Protein AF-A0A8H3YG83-F1 (afdb_monomer_lite)

Sequence (272 aa):
MANTSLRNLLLANIALQTDLTEHLFSSLAHASLPQPQSRSTRPVSRARPDLEAIPSLYDNLVEATKQQAELLEHARRHQKRWRQLQRKRKQAQELEDKVDKILIELNQTGTELEELVADGQHVISNIEFAEKATFSTDDLIAYAQNLATTTSRPASLDPPAPLLSAEMLYPVESVMQSGKLAALARGEVMGILGDTEIIGTVADQSGPTVPHPGPTEGQHALAAEPAISQAIPVLPPTLAQSIVPSVSVSEAAQPVAHAPFKLDLSDSEDDD

Secondary structure (DSSP, 8-state):
-HHHHHHHHHHHHHHHHHHHHHHHHHHHHHHHS-----------------GGGHHHHHHHHHHHHHHHHHHHHHHHHHHHHHHHHHHHHHHHHHHHHHHHHHHHHHHHHHHHHHHHHHHHHHHHHHHHHHHHT---HHHHHHHHHHHHHHHS--------S-S----TTS--HHHHHHSHHHHHHTT---SSTT----S---SS---PPP-PPPP---------------------------------------------------------

InterPro domains:
  IPR019258 Mediator complex, subunit Med4 [PF10018] (56-207)
  IPR019258 Mediator complex, subunit Med4 [PTHR13208] (4-240)

pLDDT: mean 74.33, std 20.21, range [35.78, 98.75]

Radius of gyration: 54.04 Å; chains: 1; bounding box: 119×76×144 Å

Organism: NCBI:txid104408

Foldseek 3Di:
DVVVVLVVLLVVLVVVLVVLVVVLVVLVVLVPDDDPPPPDPDPDPPPRRPPVCNVVSVVVNVVSVVVNVVSVVVVVVVVVVVVVVVVVVVVVVVVVVVVVVVVVVVVVVVVVVVVVVVVVVVVVVVVVVCVVVDFDPVQVVVVVVVCCVQVPPPPPDDDDDDPPPPPRPDDDVVCVCVDPVVCVVVVPDDDPPPDPPPPDPDPDDDDDDDDDDDDDDDDDDDDDDDDPPDDDPDDDPPDPDDPDPPPPPPDPDDPPPDDDPPPPPPPPPDDD

Structure (mmCIF, N/CA/C/O backbone):
data_AF-A0A8H3YG83-F1
#
_entry.id   AF-A0A8H3YG83-F1
#
loop_
_atom_site.group_PDB
_atom_site.id
_atom_site.type_symbol
_atom_site.label_atom_id
_atom_site.label_alt_id
_atom_site.label_comp_id
_atom_site.label_asym_id
_atom_site.label_entity_id
_atom_site.label_seq_id
_atom_site.pdbx_PDB_ins_code
_atom_site.Cartn_x
_atom_site.Cartn_y
_atom_site.Cartn_z
_atom_site.occupancy
_atom_site.B_iso_or_equiv
_atom_site.auth_seq_id
_atom_site.auth_comp_id
_atom_site.auth_asym_id
_atom_site.auth_atom_id
_atom_site.pdbx_PDB_model_num
ATOM 1 N N . MET A 1 1 ? 19.467 0.287 -9.762 1.00 51.53 1 MET A N 1
ATOM 2 C CA . MET A 1 1 ? 20.629 0.546 -10.645 1.00 51.53 1 MET A CA 1
ATOM 3 C C . MET A 1 1 ? 20.550 -0.132 -12.025 1.00 51.53 1 MET A C 1
ATOM 5 O O . MET A 1 1 ? 21.401 0.141 -12.852 1.00 51.53 1 MET A O 1
ATOM 9 N N . ALA A 1 2 ? 19.529 -0.945 -12.346 1.00 60.88 2 ALA A N 1
ATOM 10 C CA . ALA A 1 2 ? 19.415 -1.568 -13.678 1.00 60.88 2 ALA A CA 1
ATOM 11 C C . ALA A 1 2 ? 18.920 -0.613 -14.793 1.00 60.88 2 ALA A C 1
ATOM 13 O O . ALA A 1 2 ? 19.348 -0.719 -15.937 1.00 60.88 2 ALA A O 1
ATOM 14 N N . ASN A 1 3 ? 18.065 0.367 -14.474 1.00 64.56 3 ASN A N 1
ATOM 15 C CA . ASN A 1 3 ? 17.494 1.274 -15.488 1.00 64.56 3 ASN A CA 1
ATOM 16 C C . ASN A 1 3 ? 18.514 2.240 -16.105 1.00 64.56 3 ASN A C 1
ATOM 18 O O . ASN A 1 3 ? 18.375 2.632 -17.262 1.00 64.56 3 ASN A O 1
ATOM 22 N N . THR A 1 4 ? 19.554 2.606 -15.353 1.00 75.62 4 THR A N 1
ATOM 23 C CA . THR A 1 4 ? 20.662 3.414 -15.875 1.00 75.62 4 THR A CA 1
ATOM 24 C C . THR A 1 4 ? 21.447 2.645 -16.937 1.00 75.62 4 THR A C 1
ATOM 26 O O . THR A 1 4 ? 21.894 3.252 -17.902 1.00 75.62 4 THR A O 1
ATOM 29 N N . SER A 1 5 ? 21.531 1.313 -16.831 1.00 87.38 5 SER A N 1
ATOM 30 C CA . SER A 1 5 ? 22.185 0.469 -17.837 1.00 87.38 5 SER A CA 1
ATOM 31 C C . SER A 1 5 ? 21.415 0.446 -19.164 1.00 87.38 5 SER A C 1
ATOM 33 O O . SER A 1 5 ? 22.013 0.715 -20.200 1.00 87.38 5 SER A O 1
ATOM 35 N N . LEU A 1 6 ? 20.089 0.242 -19.154 1.00 93.06 6 LEU A N 1
ATOM 36 C CA . LEU A 1 6 ? 19.298 0.189 -20.396 1.00 93.06 6 LEU A CA 1
ATOM 37 C C . LEU A 1 6 ? 19.287 1.524 -21.147 1.00 93.06 6 LEU A C 1
ATOM 39 O O . LEU A 1 6 ? 19.431 1.550 -22.368 1.00 93.06 6 LEU A O 1
ATOM 43 N N . ARG A 1 7 ? 19.143 2.639 -20.422 1.00 93.50 7 ARG A N 1
ATOM 44 C CA . ARG A 1 7 ? 19.211 3.977 -21.023 1.00 93.50 7 ARG A CA 1
ATOM 45 C C . ARG A 1 7 ? 20.559 4.201 -21.708 1.00 93.50 7 ARG A C 1
ATOM 47 O O . ARG A 1 7 ? 20.584 4.677 -22.837 1.00 93.50 7 ARG A O 1
ATOM 54 N N . ASN A 1 8 ? 21.654 3.847 -21.039 1.00 95.69 8 ASN A N 1
ATOM 55 C CA . ASN A 1 8 ? 22.995 4.012 -21.592 1.00 95.69 8 ASN A CA 1
ATOM 56 C C . ASN A 1 8 ? 23.209 3.123 -22.824 1.00 95.69 8 ASN A C 1
ATOM 58 O O . ASN A 1 8 ? 23.801 3.587 -23.789 1.00 95.69 8 ASN A O 1
ATOM 62 N N . LEU A 1 9 ? 22.677 1.896 -22.828 1.00 95.75 9 LEU A N 1
ATOM 63 C CA . LEU A 1 9 ? 22.737 0.996 -23.984 1.00 95.75 9 LEU A CA 1
ATOM 64 C C . LEU A 1 9 ? 21.957 1.535 -25.190 1.00 95.75 9 LEU A C 1
ATOM 66 O O . LEU A 1 9 ? 22.470 1.495 -26.303 1.00 95.75 9 LEU A O 1
ATOM 70 N N . LEU A 1 10 ? 20.755 2.085 -24.984 1.00 96.25 10 LEU A N 1
ATOM 71 C CA . LEU A 1 10 ? 19.989 2.719 -26.064 1.00 96.25 10 LEU A CA 1
ATOM 72 C C . LEU A 1 10 ? 20.712 3.941 -26.636 1.00 96.25 10 LEU A C 1
ATOM 74 O O . LEU A 1 10 ? 20.794 4.086 -27.850 1.00 96.25 10 LEU A O 1
ATOM 78 N N . LEU A 1 11 ? 21.253 4.803 -25.771 1.00 96.56 11 LEU A N 1
ATOM 79 C CA . LEU A 1 11 ? 22.007 5.981 -26.205 1.00 96.56 11 LEU A CA 1
ATOM 80 C C . LEU A 1 11 ? 23.288 5.596 -26.952 1.00 96.56 11 LEU A C 1
ATOM 82 O O . LEU A 1 11 ? 23.583 6.190 -27.982 1.00 96.56 11 LEU A O 1
ATOM 86 N N . ALA A 1 12 ? 24.009 4.584 -26.469 1.00 96.88 12 ALA A N 1
ATOM 87 C CA . ALA A 1 12 ? 25.197 4.065 -27.134 1.00 96.88 12 ALA A CA 1
ATOM 88 C C . ALA A 1 12 ? 24.865 3.452 -28.501 1.00 96.88 12 ALA A C 1
ATOM 90 O O . ALA A 1 12 ? 25.601 3.675 -29.453 1.00 96.88 12 ALA A O 1
ATOM 91 N N . ASN A 1 13 ? 23.750 2.724 -28.622 1.00 96.88 13 ASN A N 1
ATOM 92 C CA . ASN A 1 13 ? 23.327 2.149 -29.898 1.00 96.88 13 ASN A CA 1
ATOM 93 C C . ASN A 1 13 ? 22.908 3.237 -30.902 1.00 96.88 13 ASN A C 1
ATOM 95 O O . ASN A 1 13 ? 23.312 3.176 -32.056 1.00 96.88 13 ASN A O 1
ATOM 99 N N . ILE A 1 14 ? 22.187 4.273 -30.456 1.00 97.31 14 ILE A N 1
ATOM 100 C CA . ILE A 1 14 ? 21.848 5.426 -31.307 1.00 97.31 14 ILE A CA 1
ATOM 101 C C . ILE A 1 14 ? 23.116 6.152 -31.770 1.00 97.31 14 ILE A C 1
ATOM 103 O O . ILE A 1 14 ? 23.234 6.442 -32.955 1.00 97.31 14 ILE A O 1
ATOM 107 N N . ALA A 1 15 ? 24.072 6.402 -30.869 1.00 97.75 15 ALA A N 1
ATOM 108 C CA . ALA A 1 15 ? 25.351 7.019 -31.223 1.00 97.75 15 ALA A CA 1
ATOM 109 C C . ALA A 1 15 ? 26.149 6.157 -32.220 1.00 97.75 15 ALA A C 1
ATOM 111 O O . ALA A 1 15 ? 26.689 6.656 -33.199 1.00 97.75 15 ALA A O 1
ATOM 112 N N . LEU A 1 16 ? 26.158 4.837 -32.026 1.00 97.56 16 LEU A N 1
ATOM 113 C CA . LEU A 1 16 ? 26.787 3.906 -32.958 1.00 97.56 16 LEU A CA 1
ATOM 114 C C . LEU A 1 16 ? 26.112 3.953 -34.334 1.00 97.56 16 LEU A C 1
ATOM 116 O O . LEU A 1 16 ? 26.799 3.953 -35.350 1.00 97.56 16 LEU A O 1
ATOM 120 N N . GLN A 1 17 ? 24.781 4.010 -34.394 1.00 97.06 17 GLN A N 1
ATOM 121 C CA . GLN A 1 17 ? 24.065 4.144 -35.662 1.00 97.06 17 GLN A CA 1
ATOM 122 C C . GLN A 1 17 ? 24.389 5.465 -36.359 1.00 97.06 17 GLN A C 1
ATOM 124 O O . GLN A 1 17 ? 24.624 5.452 -37.567 1.00 97.06 17 GLN A O 1
ATOM 129 N N . THR A 1 18 ? 24.439 6.584 -35.627 1.00 98.00 18 THR A N 1
ATOM 130 C CA . THR A 1 18 ? 24.824 7.875 -36.211 1.00 98.00 18 THR A CA 1
ATOM 131 C C . THR A 1 18 ? 26.237 7.807 -36.779 1.00 98.00 18 THR A C 1
ATOM 133 O O . THR A 1 18 ? 26.412 8.105 -37.959 1.00 98.00 18 THR A O 1
ATOM 136 N N . ASP A 1 19 ? 27.199 7.276 -36.023 1.00 97.69 19 ASP A N 1
ATOM 137 C CA . ASP A 1 19 ? 28.588 7.131 -36.470 1.00 97.69 19 ASP A CA 1
ATOM 138 C C . ASP A 1 19 ? 28.685 6.236 -37.720 1.00 97.69 19 ASP A C 1
ATOM 140 O O . ASP A 1 19 ? 29.312 6.602 -38.715 1.00 97.69 19 ASP A O 1
ATOM 144 N N . LEU A 1 20 ? 28.004 5.081 -37.728 1.00 96.25 20 LEU A N 1
ATOM 145 C CA . LEU A 1 20 ? 27.973 4.178 -38.886 1.00 96.25 20 LEU A CA 1
ATOM 146 C C . LEU A 1 20 ? 27.360 4.844 -40.123 1.00 96.25 20 LEU A C 1
ATOM 148 O O . LEU A 1 20 ? 27.871 4.665 -41.231 1.00 96.25 20 LEU A O 1
ATOM 152 N N . THR A 1 21 ? 26.287 5.622 -39.958 1.00 96.44 21 THR A N 1
ATOM 153 C CA . THR A 1 21 ? 25.676 6.349 -41.078 1.00 96.44 21 THR A CA 1
ATOM 154 C C . THR A 1 21 ? 26.588 7.449 -41.611 1.00 96.44 21 THR A C 1
ATOM 156 O O . THR A 1 21 ? 26.726 7.574 -42.828 1.00 96.44 21 THR A O 1
ATOM 159 N N . GLU A 1 22 ? 27.271 8.198 -40.743 1.00 96.44 22 GLU A N 1
ATOM 160 C CA . GLU A 1 22 ? 28.242 9.219 -41.145 1.00 96.44 22 GLU A CA 1
ATOM 161 C C . GLU A 1 22 ? 29.414 8.607 -41.919 1.00 96.44 22 GLU A C 1
ATOM 163 O O . GLU A 1 22 ? 29.815 9.134 -42.963 1.00 96.44 22 GLU A O 1
ATOM 168 N N . HIS A 1 23 ? 29.919 7.453 -41.474 1.00 94.94 23 HIS A N 1
ATOM 169 C CA . HIS A 1 23 ? 30.950 6.700 -42.186 1.00 94.94 23 HIS A CA 1
ATOM 170 C C . HIS A 1 23 ? 30.467 6.192 -43.548 1.00 94.94 23 HIS A C 1
ATOM 172 O O . HIS A 1 23 ? 31.187 6.328 -44.542 1.00 94.94 23 HIS A O 1
ATOM 178 N N . LEU A 1 24 ? 29.241 5.668 -43.625 1.00 93.62 24 LEU A N 1
ATOM 179 C CA . LEU A 1 24 ? 28.632 5.214 -44.875 1.00 93.62 24 LEU A CA 1
ATOM 180 C C . LEU A 1 24 ? 28.507 6.382 -45.863 1.00 93.62 24 LEU A C 1
ATOM 182 O O . LEU A 1 24 ? 29.027 6.297 -46.978 1.00 93.62 24 LEU A O 1
ATOM 186 N N . PHE A 1 25 ? 27.899 7.499 -45.458 1.00 93.25 25 PHE A N 1
ATOM 187 C CA . PHE A 1 25 ? 27.746 8.670 -46.326 1.00 93.25 25 PHE A CA 1
ATOM 188 C C . PHE A 1 25 ? 29.090 9.267 -46.736 1.00 93.25 25 PHE A C 1
ATOM 190 O O . PHE A 1 25 ? 29.261 9.633 -47.900 1.00 93.25 25 PHE A O 1
ATOM 197 N N . SER A 1 26 ? 30.068 9.291 -45.829 1.00 92.56 26 SER A N 1
ATOM 198 C CA . SER A 1 26 ? 31.433 9.698 -46.154 1.00 92.56 26 SER A CA 1
ATOM 199 C C . SER A 1 26 ? 32.029 8.784 -47.223 1.00 92.56 26 SER A C 1
ATOM 201 O O . SER A 1 26 ? 32.525 9.280 -48.231 1.00 92.56 26 SER A O 1
ATOM 203 N N . SER A 1 27 ? 31.928 7.459 -47.085 1.00 90.88 27 SER A N 1
ATOM 204 C CA . SER A 1 27 ? 32.461 6.515 -48.079 1.00 90.88 27 SER A CA 1
ATOM 205 C C . SER A 1 27 ? 31.812 6.680 -49.464 1.00 90.88 27 SER A C 1
ATOM 207 O O . SER A 1 27 ? 32.516 6.723 -50.476 1.00 90.88 27 SER A O 1
ATOM 209 N N . LEU A 1 28 ? 30.491 6.891 -49.517 1.00 89.44 28 LEU A N 1
ATOM 210 C CA . LEU A 1 28 ? 29.753 7.139 -50.759 1.00 89.44 28 LEU A CA 1
ATOM 211 C C . LEU A 1 28 ? 30.105 8.490 -51.399 1.00 89.44 28 LEU A C 1
ATOM 213 O O . LEU A 1 28 ? 30.236 8.583 -52.624 1.00 89.44 28 LEU A O 1
ATOM 217 N N . ALA A 1 29 ? 30.302 9.536 -50.594 1.00 90.38 29 ALA A N 1
ATOM 218 C CA . ALA A 1 29 ? 30.734 10.845 -51.080 1.00 90.38 29 ALA A CA 1
ATOM 219 C C . ALA A 1 29 ? 32.126 10.774 -51.734 1.00 90.38 29 ALA A C 1
ATOM 221 O O . ALA A 1 29 ? 32.350 11.369 -52.787 1.00 90.38 29 ALA A O 1
ATOM 222 N N . HIS A 1 30 ?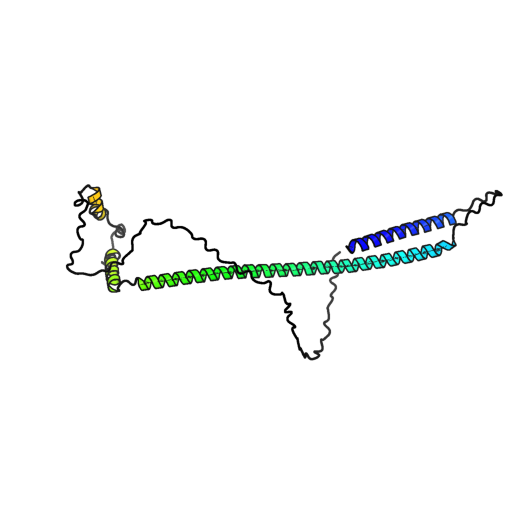 33.046 9.987 -51.168 1.00 85.50 30 HIS A N 1
ATOM 223 C CA . HIS A 1 30 ? 34.379 9.778 -51.744 1.00 85.50 30 HIS A CA 1
ATOM 224 C C . HIS A 1 30 ? 34.357 8.888 -52.998 1.00 85.50 30 HIS A C 1
ATOM 226 O O . HIS A 1 30 ? 35.181 9.083 -53.890 1.00 85.50 30 HIS A O 1
ATOM 232 N N . ALA A 1 31 ? 3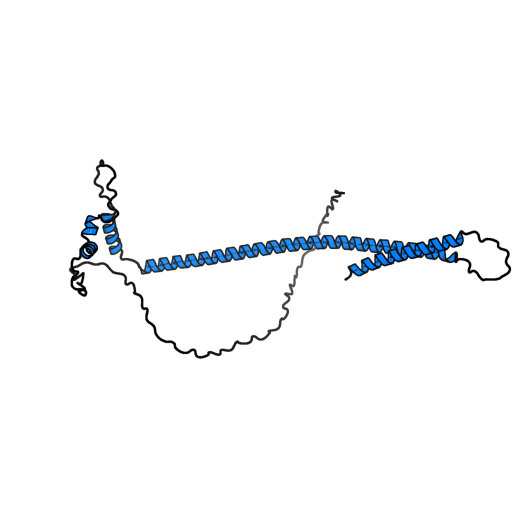3.420 7.940 -53.095 1.00 82.75 31 ALA A N 1
ATOM 233 C CA . ALA A 1 31 ? 33.267 7.072 -54.265 1.00 82.75 31 ALA A CA 1
ATOM 234 C C . ALA A 1 31 ? 32.629 7.780 -55.478 1.00 82.75 31 ALA A C 1
ATOM 236 O O . ALA A 1 31 ? 32.867 7.378 -56.616 1.00 82.75 31 ALA A O 1
ATOM 237 N N . SER A 1 32 ? 31.822 8.822 -55.251 1.00 81.25 32 SER A N 1
ATOM 238 C CA . SER A 1 32 ? 31.045 9.505 -56.297 1.00 81.25 32 SER A CA 1
ATOM 239 C C . SER A 1 32 ? 31.750 10.695 -56.960 1.00 81.25 32 SER A C 1
ATOM 241 O O . SER A 1 32 ? 31.308 11.133 -58.022 1.00 81.25 32 SER A O 1
ATOM 243 N N . LEU A 1 33 ? 32.852 11.213 -56.399 1.00 80.25 33 LEU A N 1
ATOM 244 C CA . LEU A 1 33 ? 33.572 12.339 -57.001 1.00 80.25 33 LEU A CA 1
ATOM 245 C C . LEU A 1 33 ? 34.424 11.879 -58.204 1.00 80.25 33 LEU A C 1
ATOM 247 O O . LEU A 1 33 ? 35.367 11.103 -58.020 1.00 80.25 33 LEU A O 1
ATOM 251 N N . PRO A 1 34 ? 34.169 12.373 -59.434 1.00 68.75 34 PRO A N 1
ATOM 252 C CA . PRO A 1 34 ? 35.012 12.070 -60.582 1.00 68.75 34 PRO A CA 1
ATOM 253 C C . PRO A 1 34 ? 36.406 12.651 -60.348 1.00 68.75 34 PRO A C 1
ATOM 255 O O . PRO A 1 34 ? 36.598 13.864 -60.257 1.00 68.75 34 PRO A O 1
ATOM 258 N N . GLN A 1 35 ? 37.390 11.765 -60.225 1.00 66.62 35 GLN A N 1
ATOM 259 C CA . GLN A 1 35 ? 38.779 12.134 -60.008 1.00 66.62 35 GLN A CA 1
ATOM 260 C C . GLN A 1 35 ? 39.255 13.003 -61.189 1.00 66.62 35 GLN A C 1
ATOM 262 O O . GLN A 1 35 ? 39.265 12.517 -62.325 1.00 66.62 35 GLN A O 1
ATOM 267 N N . PRO A 1 36 ? 39.633 14.280 -60.974 1.00 66.25 36 PRO A N 1
ATOM 268 C CA . PRO A 1 36 ? 40.136 15.114 -62.054 1.00 66.25 36 PRO A CA 1
ATOM 269 C C . PRO A 1 36 ? 41.391 14.446 -62.613 1.00 66.25 36 PRO A C 1
ATOM 271 O O . PRO A 1 36 ? 42.334 14.157 -61.871 1.00 66.25 36 PRO A O 1
ATOM 274 N N . GLN A 1 37 ? 41.383 14.159 -63.917 1.00 63.50 37 GLN A N 1
ATOM 275 C CA . GLN A 1 37 ? 42.509 13.574 -64.642 1.00 63.50 37 GLN A CA 1
ATOM 276 C C . GLN A 1 37 ? 43.647 14.596 -64.776 1.00 63.50 37 GLN A C 1
ATOM 278 O O . GLN A 1 37 ? 43.993 15.052 -65.864 1.00 63.50 37 GLN A O 1
ATOM 283 N N . SER A 1 38 ? 44.242 14.989 -63.658 1.00 57.72 38 SER A N 1
ATOM 284 C CA . SER A 1 38 ? 45.433 15.822 -63.650 1.00 57.72 38 SER A CA 1
ATOM 285 C C . SER A 1 38 ? 46.631 14.925 -63.932 1.00 57.72 38 SER A C 1
ATOM 287 O O . SER A 1 38 ? 47.121 14.224 -63.047 1.00 57.72 38 SER A O 1
ATOM 289 N N . ARG A 1 39 ? 47.092 14.943 -65.188 1.00 54.16 39 ARG A N 1
ATOM 290 C CA . ARG A 1 39 ? 48.405 14.440 -65.617 1.00 54.16 39 ARG A CA 1
ATOM 291 C C . ARG A 1 39 ? 49.491 15.045 -64.717 1.00 54.16 39 ARG A C 1
ATOM 293 O O . ARG A 1 39 ? 49.932 16.163 -64.949 1.00 54.16 39 ARG A O 1
ATOM 300 N N . SER A 1 40 ? 49.917 14.326 -63.686 1.00 55.66 40 SER A N 1
ATOM 301 C CA . SER A 1 40 ? 51.104 14.677 -62.912 1.00 55.66 40 SER A CA 1
ATOM 302 C C . SER A 1 40 ? 51.805 13.403 -62.474 1.00 55.66 40 SER A C 1
ATOM 304 O O . SER A 1 40 ? 51.261 12.562 -61.760 1.00 55.66 40 SER A O 1
ATOM 306 N N . THR A 1 41 ? 53.017 13.241 -62.983 1.00 57.88 41 THR A N 1
ATOM 307 C CA . THR A 1 41 ? 53.918 12.117 -62.768 1.00 57.88 41 THR A CA 1
ATOM 308 C C . THR A 1 41 ? 54.488 12.176 -61.352 1.00 57.88 41 THR A C 1
ATOM 310 O O . THR A 1 41 ? 55.599 12.661 -61.139 1.00 57.88 41 THR A O 1
ATOM 313 N N . ARG A 1 42 ? 53.734 11.710 -60.355 1.00 55.22 42 ARG A N 1
ATOM 314 C CA . ARG A 1 42 ? 54.292 11.365 -59.041 1.00 55.22 42 ARG A CA 1
ATOM 315 C C . ARG A 1 42 ? 53.461 10.260 -58.379 1.00 55.22 42 ARG A C 1
ATOM 317 O O . ARG A 1 42 ? 52.265 10.462 -58.178 1.00 55.22 42 ARG A O 1
ATOM 324 N N . PRO A 1 43 ? 54.064 9.109 -58.029 1.00 51.12 43 PRO A N 1
ATOM 325 C CA . PRO A 1 43 ? 53.358 8.015 -57.380 1.00 51.12 43 PRO A CA 1
ATOM 326 C C . PRO A 1 43 ? 53.191 8.353 -55.897 1.00 51.12 43 PRO A C 1
ATOM 328 O O . PRO A 1 43 ? 54.014 7.995 -55.062 1.00 51.12 43 PRO A O 1
ATOM 331 N N . VAL A 1 44 ? 52.144 9.103 -55.565 1.00 56.91 44 VAL A N 1
ATOM 332 C CA . VAL A 1 44 ? 51.645 9.156 -54.190 1.00 56.91 44 VAL A CA 1
ATOM 333 C C . VAL A 1 44 ? 50.514 8.148 -54.131 1.00 56.91 44 VAL A C 1
ATOM 335 O O . VAL A 1 44 ? 49.482 8.345 -54.771 1.00 56.91 44 VAL A O 1
ATOM 338 N N . SER A 1 45 ? 50.741 7.054 -53.409 1.00 51.75 45 SER A N 1
ATOM 339 C CA . SER A 1 45 ? 49.770 6.005 -53.110 1.00 51.75 45 SER A CA 1
ATOM 340 C C . SER A 1 45 ? 48.582 6.595 -52.346 1.00 51.75 45 SER A C 1
ATOM 342 O O . SER A 1 45 ? 48.492 6.492 -51.127 1.00 51.75 45 SER A O 1
ATOM 344 N N . ARG A 1 46 ? 47.673 7.275 -53.048 1.00 53.28 46 ARG A N 1
ATOM 345 C CA . ARG A 1 46 ? 46.338 7.559 -52.531 1.00 53.28 46 ARG A CA 1
ATOM 346 C C . ARG A 1 46 ? 45.631 6.218 -52.477 1.00 53.28 46 ARG A C 1
ATOM 348 O O . ARG A 1 46 ? 45.247 5.693 -53.521 1.00 53.28 46 ARG A O 1
ATOM 355 N N . ALA A 1 47 ? 45.557 5.657 -51.270 1.00 56.62 47 ALA A N 1
ATOM 356 C CA . ALA A 1 47 ? 44.713 4.518 -50.962 1.00 56.62 47 ALA A CA 1
ATOM 357 C C . ALA A 1 47 ? 43.346 4.775 -51.600 1.00 56.62 47 ALA A C 1
ATOM 359 O O . ALA A 1 47 ? 42.701 5.795 -51.345 1.00 56.62 47 ALA A O 1
ATOM 360 N N . ARG A 1 48 ? 42.987 3.909 -52.544 1.00 56.56 48 ARG A N 1
ATOM 361 C CA . ARG A 1 48 ? 41.669 3.902 -53.164 1.00 56.56 48 ARG A CA 1
ATOM 362 C C . ARG A 1 48 ? 40.666 3.782 -52.008 1.00 56.56 48 ARG A C 1
ATOM 364 O O . ARG A 1 48 ? 40.928 2.964 -51.132 1.00 56.56 48 ARG A O 1
ATOM 371 N N . PRO A 1 49 ? 39.597 4.594 -51.945 1.00 59.28 49 PRO A N 1
ATOM 372 C CA . PRO A 1 49 ? 38.620 4.452 -50.872 1.00 59.28 49 PRO A CA 1
ATOM 373 C C . PRO A 1 49 ? 38.119 3.004 -50.868 1.00 59.28 49 PRO A C 1
ATOM 375 O O . PRO A 1 49 ? 37.843 2.457 -51.938 1.00 59.28 49 PRO A O 1
ATOM 378 N N . ASP A 1 50 ? 38.095 2.380 -49.690 1.00 65.25 50 ASP A N 1
ATOM 379 C CA . ASP A 1 50 ? 37.769 0.968 -49.483 1.00 65.25 50 ASP A CA 1
ATOM 380 C C . ASP A 1 50 ? 36.311 0.686 -49.878 1.00 65.25 50 ASP A C 1
ATOM 382 O O . ASP A 1 50 ? 35.416 0.609 -49.039 1.00 65.25 50 ASP A O 1
ATOM 386 N N . LEU A 1 51 ? 36.039 0.525 -51.177 1.00 70.81 51 LEU A N 1
ATOM 387 C CA . LEU A 1 51 ? 34.725 0.090 -51.664 1.00 70.81 51 LEU A CA 1
ATOM 388 C C . LEU A 1 51 ? 34.349 -1.302 -51.121 1.00 70.81 51 LEU A C 1
ATOM 390 O O . LEU A 1 51 ? 33.168 -1.630 -51.053 1.00 70.81 51 LEU A O 1
ATOM 394 N N . GLU A 1 52 ? 35.334 -2.098 -50.698 1.00 81.81 52 GLU A N 1
ATOM 395 C CA . GLU A 1 52 ? 35.119 -3.395 -50.048 1.00 81.81 52 GLU A CA 1
ATOM 396 C C . GLU A 1 52 ? 34.540 -3.273 -48.626 1.00 81.81 52 GLU A C 1
ATOM 398 O O . GLU A 1 52 ? 33.973 -4.238 -48.123 1.00 81.81 52 GLU A O 1
ATOM 403 N N . ALA A 1 53 ? 34.610 -2.097 -47.989 1.00 85.88 53 ALA A N 1
ATOM 404 C CA . ALA A 1 53 ? 34.075 -1.872 -46.643 1.00 85.88 53 ALA A CA 1
ATOM 405 C C . ALA A 1 53 ? 32.575 -1.508 -46.622 1.00 85.88 53 ALA A C 1
ATOM 407 O O . ALA A 1 53 ? 31.958 -1.475 -45.560 1.00 85.88 53 ALA A O 1
ATOM 408 N N . ILE A 1 54 ? 31.957 -1.235 -47.777 1.00 88.88 54 ILE A N 1
ATOM 409 C CA . ILE A 1 54 ? 30.542 -0.828 -47.847 1.00 88.88 54 ILE A CA 1
ATOM 410 C C . ILE A 1 54 ? 29.588 -1.955 -47.397 1.00 88.88 54 ILE A C 1
ATOM 412 O O . ILE A 1 54 ? 28.692 -1.670 -46.599 1.00 88.88 54 ILE A O 1
ATOM 416 N N . PRO A 1 55 ? 29.754 -3.222 -47.837 1.00 93.81 55 PRO A N 1
ATOM 417 C CA . PRO A 1 55 ? 28.888 -4.314 -47.389 1.00 93.81 55 PRO A CA 1
ATOM 418 C C . PRO A 1 55 ? 28.971 -4.554 -45.877 1.00 93.81 55 PRO A C 1
ATOM 420 O O . PRO A 1 55 ? 27.942 -4.714 -45.230 1.00 93.81 55 PRO A O 1
ATOM 423 N N . SER A 1 56 ? 30.172 -4.493 -45.292 1.00 93.50 56 SER A N 1
ATOM 424 C CA . SER A 1 56 ? 30.347 -4.714 -43.852 1.00 93.50 56 SER A CA 1
ATOM 425 C C . SER A 1 56 ? 29.750 -3.586 -43.005 1.00 93.50 56 SER A C 1
ATOM 427 O O . SER A 1 56 ? 29.157 -3.854 -41.963 1.00 93.50 56 SER A O 1
ATOM 429 N N . LEU A 1 57 ? 29.834 -2.327 -43.453 1.00 93.75 57 LEU A N 1
ATOM 430 C CA . LEU A 1 57 ? 29.154 -1.204 -42.795 1.00 93.75 57 LEU A CA 1
ATOM 431 C C . LEU A 1 57 ? 27.628 -1.356 -42.825 1.00 93.75 57 LEU A C 1
ATOM 433 O O . LEU A 1 57 ? 26.965 -1.054 -41.831 1.00 93.75 57 LEU A O 1
ATOM 437 N N . TYR A 1 58 ? 27.073 -1.840 -43.940 1.00 95.25 58 TYR A N 1
ATOM 438 C CA . TYR A 1 58 ? 25.644 -2.124 -44.049 1.00 95.25 58 TYR A CA 1
ATOM 439 C C . TYR A 1 58 ? 25.215 -3.235 -43.086 1.00 95.25 58 TYR A C 1
ATOM 441 O O . TYR A 1 58 ? 24.250 -3.052 -42.343 1.00 95.25 58 TYR A O 1
ATOM 449 N N . ASP A 1 59 ? 25.958 -4.342 -43.038 1.00 96.69 59 ASP A N 1
ATOM 450 C CA . ASP A 1 59 ? 25.670 -5.455 -42.129 1.00 96.69 59 ASP A CA 1
ATOM 451 C C . ASP A 1 59 ? 25.707 -5.007 -40.659 1.00 96.69 59 ASP A C 1
ATOM 453 O O . ASP A 1 59 ? 24.790 -5.318 -39.895 1.00 96.69 59 ASP A O 1
ATOM 457 N N . ASN A 1 60 ? 26.691 -4.182 -40.283 1.00 96.12 60 ASN A N 1
ATOM 458 C CA . ASN A 1 60 ? 26.790 -3.604 -38.939 1.00 96.12 60 ASN A CA 1
ATOM 459 C C . ASN A 1 60 ? 25.598 -2.693 -38.600 1.00 96.12 60 ASN A C 1
ATOM 461 O O . ASN A 1 60 ? 25.111 -2.702 -37.470 1.00 96.12 60 ASN A O 1
ATOM 465 N N . LEU A 1 61 ? 25.097 -1.914 -39.562 1.00 96.94 61 LEU A N 1
ATOM 466 C CA . LEU A 1 61 ? 23.917 -1.067 -39.366 1.00 96.94 61 LEU A CA 1
ATOM 467 C C . LEU A 1 61 ? 22.646 -1.914 -39.205 1.00 96.94 61 LEU A C 1
ATOM 469 O O . LEU A 1 61 ? 21.805 -1.636 -38.344 1.00 96.94 61 LEU A O 1
ATOM 473 N N . VAL A 1 62 ? 22.511 -2.983 -39.990 1.00 97.75 62 VAL A N 1
ATOM 474 C CA . VAL A 1 62 ? 21.417 -3.952 -39.843 1.00 97.75 62 VAL A CA 1
ATOM 475 C C . VAL A 1 62 ? 21.482 -4.643 -38.478 1.00 97.75 62 VAL A C 1
ATOM 477 O O . VAL A 1 62 ? 20.452 -4.839 -37.834 1.00 97.75 62 VAL A O 1
ATOM 480 N N . GLU A 1 63 ? 22.668 -4.991 -37.989 1.00 97.69 63 GLU A N 1
ATOM 481 C CA . GLU A 1 63 ? 22.827 -5.558 -36.650 1.00 97.69 63 GLU A CA 1
ATOM 482 C C . GLU A 1 63 ? 22.488 -4.541 -35.551 1.00 97.69 63 GLU A C 1
ATOM 484 O O . GLU A 1 63 ? 21.711 -4.847 -34.644 1.00 97.69 63 GLU A O 1
ATOM 489 N N . ALA A 1 64 ? 22.974 -3.303 -35.663 1.00 97.12 64 ALA A N 1
ATOM 490 C CA . ALA A 1 64 ? 22.684 -2.239 -34.708 1.00 97.12 64 ALA A CA 1
ATOM 491 C C . ALA A 1 64 ? 21.179 -1.943 -34.608 1.00 97.12 64 ALA A C 1
ATOM 493 O O . ALA A 1 64 ? 20.654 -1.774 -33.506 1.00 97.12 64 ALA A O 1
ATOM 494 N N . THR A 1 65 ? 20.468 -1.925 -35.739 1.00 97.56 65 THR A N 1
ATOM 495 C CA . THR A 1 65 ? 19.009 -1.718 -35.777 1.00 97.56 65 THR A CA 1
ATOM 496 C C . THR A 1 65 ? 18.236 -2.888 -35.165 1.00 97.56 65 THR A C 1
ATOM 498 O O . THR A 1 65 ? 17.272 -2.659 -34.430 1.00 97.56 65 THR A O 1
ATOM 501 N N . LYS A 1 66 ? 18.681 -4.136 -35.371 1.00 97.94 66 LYS A N 1
ATOM 502 C CA . LYS A 1 66 ? 18.122 -5.313 -34.678 1.00 97.94 66 LYS A CA 1
ATOM 503 C C . LYS A 1 66 ? 18.304 -5.211 -33.164 1.00 97.94 66 LYS A C 1
ATOM 505 O O . LYS A 1 66 ? 17.331 -5.346 -32.425 1.00 97.94 66 LYS A O 1
ATOM 510 N N . GLN A 1 67 ? 19.512 -4.887 -32.705 1.00 97.06 67 GLN A N 1
ATOM 511 C CA . GLN A 1 67 ? 19.799 -4.701 -31.279 1.00 97.06 67 GLN A CA 1
ATOM 512 C C . GLN A 1 67 ? 18.938 -3.586 -30.663 1.00 97.06 67 GLN A C 1
ATOM 514 O O . GLN A 1 67 ? 18.421 -3.730 -29.554 1.00 97.06 67 GLN A O 1
ATOM 519 N N . GLN A 1 68 ? 18.717 -2.483 -31.385 1.00 96.19 68 GLN A N 1
ATOM 520 C CA . GLN A 1 68 ? 17.825 -1.419 -30.927 1.00 96.19 68 GLN A CA 1
ATOM 521 C C . GLN A 1 68 ? 16.380 -1.909 -30.771 1.00 96.19 68 GLN A C 1
ATOM 523 O O . GLN A 1 68 ? 15.731 -1.591 -29.771 1.00 96.19 68 GLN A O 1
ATOM 528 N N . ALA A 1 69 ? 15.874 -2.691 -31.729 1.00 97.62 69 ALA A N 1
ATOM 529 C CA . ALA A 1 69 ? 14.530 -3.258 -31.660 1.00 97.62 69 ALA A CA 1
ATOM 530 C C . ALA A 1 69 ? 14.360 -4.161 -30.425 1.00 97.62 69 ALA A C 1
ATOM 532 O O . ALA A 1 69 ? 13.375 -4.023 -29.694 1.00 97.62 69 ALA A O 1
ATOM 533 N N . GLU A 1 70 ? 15.348 -5.007 -30.129 1.00 96.81 70 GLU A N 1
ATOM 534 C CA . GLU A 1 70 ? 15.359 -5.866 -28.938 1.00 96.81 70 GLU A CA 1
ATOM 535 C C . GLU A 1 70 ? 15.367 -5.055 -27.633 1.00 96.81 70 GLU A C 1
ATOM 537 O O . GLU A 1 70 ? 14.595 -5.336 -26.707 1.00 96.81 70 GLU A O 1
ATOM 542 N N . LEU A 1 71 ? 16.192 -4.004 -27.555 1.00 95.69 71 LEU A N 1
ATOM 543 C CA . LEU A 1 71 ? 16.244 -3.111 -26.393 1.00 95.69 71 LEU A CA 1
ATOM 544 C C . LEU A 1 71 ? 14.910 -2.387 -26.167 1.00 95.69 71 LEU A C 1
ATOM 546 O O . LEU A 1 71 ? 14.462 -2.256 -25.022 1.00 95.69 71 LEU A O 1
ATOM 550 N N . LEU A 1 72 ? 14.247 -1.945 -27.239 1.00 96.12 72 LEU A N 1
ATOM 551 C CA . LEU A 1 72 ? 12.925 -1.321 -27.166 1.00 96.12 72 LEU A CA 1
ATOM 552 C C . LEU A 1 72 ? 11.851 -2.311 -26.712 1.00 96.12 72 LEU A C 1
ATOM 554 O O . LEU A 1 72 ? 11.009 -1.968 -25.878 1.00 96.12 72 LEU A O 1
ATOM 558 N N . GLU A 1 73 ? 11.878 -3.548 -27.205 1.00 97.12 73 GLU A N 1
ATOM 559 C CA . GLU A 1 73 ? 10.954 -4.589 -26.759 1.00 97.12 73 GLU A CA 1
ATOM 560 C C . GLU A 1 73 ? 11.150 -4.906 -25.271 1.00 97.12 73 GLU A C 1
ATOM 562 O O . GLU A 1 73 ? 10.185 -4.994 -24.503 1.00 97.12 73 GLU A O 1
ATOM 567 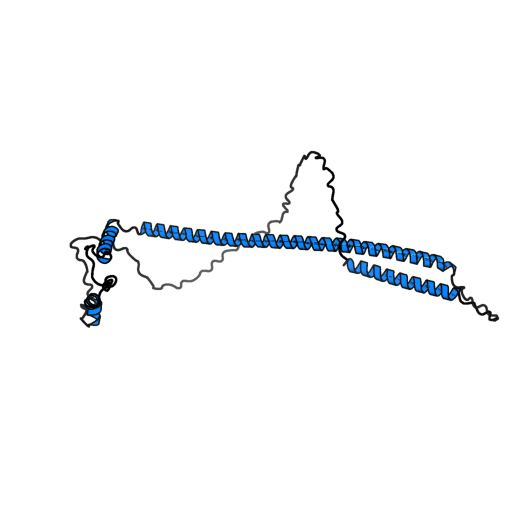N N . HIS A 1 74 ? 12.403 -5.003 -24.826 1.00 94.75 74 HIS A N 1
ATOM 568 C CA . HIS A 1 74 ? 12.727 -5.177 -23.416 1.00 94.75 74 HIS A CA 1
ATOM 569 C C . HIS A 1 74 ? 12.209 -4.005 -22.565 1.00 94.75 74 HIS A C 1
ATOM 571 O O . HIS A 1 74 ? 11.572 -4.226 -21.530 1.00 94.75 74 HIS A O 1
ATOM 577 N N . ALA A 1 75 ? 12.399 -2.761 -23.017 1.00 94.50 75 ALA A N 1
ATOM 578 C CA . ALA A 1 75 ? 11.876 -1.573 -22.345 1.00 94.50 75 ALA A CA 1
ATOM 579 C C . ALA A 1 75 ? 10.340 -1.598 -22.238 1.00 94.50 75 ALA A C 1
ATOM 581 O O . ALA A 1 75 ? 9.793 -1.341 -21.161 1.00 94.50 75 ALA A O 1
ATOM 582 N N . ARG A 1 76 ? 9.636 -1.990 -23.309 1.00 96.88 76 ARG A N 1
ATOM 583 C CA . ARG A 1 76 ? 8.171 -2.156 -23.314 1.00 96.88 76 ARG A CA 1
ATOM 584 C C . ARG A 1 76 ? 7.714 -3.221 -22.318 1.00 96.88 76 ARG A C 1
ATOM 586 O O . ARG A 1 76 ? 6.808 -2.967 -21.519 1.00 96.88 76 ARG A O 1
ATOM 593 N N . ARG A 1 77 ? 8.360 -4.394 -22.306 1.00 97.06 77 ARG A N 1
ATOM 594 C CA . ARG A 1 77 ? 8.068 -5.471 -21.340 1.00 97.06 77 ARG A CA 1
ATOM 595 C C . ARG A 1 77 ? 8.274 -4.998 -19.904 1.00 97.06 77 ARG A C 1
ATOM 597 O O . ARG A 1 77 ? 7.414 -5.235 -19.052 1.00 97.06 77 ARG A O 1
ATOM 604 N N . HIS A 1 78 ? 9.367 -4.287 -19.638 1.00 94.56 78 HIS A N 1
ATOM 605 C CA . HIS A 1 78 ? 9.632 -3.705 -18.327 1.00 94.56 78 HIS A CA 1
ATOM 606 C C . HIS A 1 78 ? 8.562 -2.678 -17.933 1.00 94.56 78 HIS A C 1
ATOM 608 O O . HIS A 1 78 ? 8.037 -2.745 -16.824 1.00 94.56 78 HIS A O 1
ATOM 614 N N . GLN A 1 79 ? 8.162 -1.779 -18.836 1.00 96.19 79 GLN A N 1
ATOM 615 C CA . GLN A 1 79 ? 7.120 -0.786 -18.563 1.00 96.19 79 GLN A CA 1
ATOM 616 C C . GLN A 1 79 ? 5.766 -1.440 -18.251 1.00 96.19 79 GLN A C 1
ATOM 618 O O . GLN A 1 79 ? 5.087 -1.024 -17.311 1.00 96.19 79 GLN A O 1
ATOM 623 N N . LYS A 1 80 ? 5.383 -2.499 -18.977 1.00 98.06 80 LYS A N 1
ATOM 624 C CA . LYS A 1 80 ? 4.160 -3.270 -18.693 1.00 98.06 80 LYS A CA 1
ATOM 625 C C . LYS A 1 80 ? 4.203 -3.887 -17.292 1.00 98.06 80 LYS A C 1
ATOM 627 O O . LYS A 1 80 ? 3.259 -3.716 -16.522 1.00 98.06 80 LYS A O 1
ATOM 632 N N . ARG A 1 81 ? 5.316 -4.536 -16.932 1.00 97.38 81 ARG A N 1
ATOM 633 C CA . ARG A 1 81 ? 5.530 -5.103 -15.587 1.00 97.38 81 ARG A CA 1
ATOM 634 C C . ARG A 1 81 ? 5.523 -4.027 -14.505 1.00 97.38 81 ARG A C 1
ATOM 636 O O . ARG A 1 81 ? 4.919 -4.224 -13.459 1.00 97.38 81 ARG A O 1
ATOM 643 N N . TRP A 1 82 ? 6.127 -2.871 -14.770 1.00 97.00 82 TRP A N 1
ATOM 644 C CA . TRP A 1 82 ? 6.128 -1.739 -13.849 1.00 97.00 82 TRP A CA 1
ATOM 645 C C . TRP A 1 82 ? 4.712 -1.228 -13.572 1.00 97.00 82 TRP A C 1
ATOM 647 O O . TRP A 1 82 ? 4.344 -1.045 -12.416 1.00 97.00 82 TRP A O 1
ATOM 657 N N . ARG A 1 83 ? 3.872 -1.075 -14.604 1.00 98.38 83 ARG A N 1
ATOM 658 C CA . ARG A 1 83 ? 2.459 -0.698 -14.425 1.00 98.38 83 ARG A CA 1
ATOM 659 C C . ARG A 1 83 ? 1.699 -1.730 -13.590 1.00 98.38 83 ARG A C 1
ATOM 661 O O . ARG A 1 83 ? 0.932 -1.353 -12.710 1.00 98.38 83 ARG A O 1
ATOM 668 N N . GLN A 1 84 ? 1.931 -3.021 -13.826 1.00 98.25 84 GLN A N 1
ATOM 669 C CA . GLN A 1 84 ? 1.334 -4.090 -13.018 1.00 98.25 84 GLN A CA 1
ATOM 670 C C . GLN A 1 84 ? 1.797 -4.035 -11.558 1.00 98.25 84 GLN A C 1
ATOM 672 O O . GLN A 1 84 ? 0.971 -4.157 -10.657 1.00 98.25 84 GLN A O 1
ATOM 677 N N . LEU A 1 85 ? 3.089 -3.797 -11.316 1.00 98.06 85 LEU A N 1
ATOM 678 C CA . LEU A 1 85 ? 3.637 -3.629 -9.971 1.00 98.06 85 LEU A CA 1
ATOM 679 C C . LEU A 1 85 ? 2.994 -2.438 -9.254 1.00 98.06 85 LEU A C 1
ATOM 681 O O . LEU A 1 85 ? 2.599 -2.565 -8.101 1.00 98.06 85 LEU A O 1
ATOM 685 N N . GLN A 1 86 ? 2.829 -1.308 -9.944 1.00 98.44 86 GLN A N 1
ATOM 686 C CA . GLN A 1 86 ? 2.163 -0.128 -9.388 1.00 98.44 86 GLN A CA 1
ATOM 687 C C . GLN A 1 86 ? 0.693 -0.399 -9.041 1.00 98.44 86 GLN A C 1
ATOM 689 O O . GLN A 1 86 ? 0.231 0.024 -7.986 1.00 98.44 86 GLN A O 1
ATOM 694 N N . ARG A 1 87 ? -0.035 -1.157 -9.873 1.00 98.50 87 ARG A N 1
ATOM 695 C CA . ARG A 1 87 ? -1.411 -1.587 -9.561 1.00 98.50 87 ARG A CA 1
ATOM 696 C C . ARG A 1 87 ? -1.460 -2.470 -8.314 1.00 98.50 87 ARG A C 1
ATOM 698 O O . ARG A 1 87 ? -2.242 -2.192 -7.415 1.00 98.50 87 ARG A O 1
ATOM 705 N N . LYS A 1 88 ? -0.592 -3.483 -8.229 1.00 98.56 88 LYS A N 1
ATOM 706 C CA . LYS A 1 88 ? -0.510 -4.364 -7.052 1.00 98.56 88 LYS A CA 1
ATOM 707 C C . LYS A 1 88 ? -0.119 -3.606 -5.785 1.00 98.56 88 LYS A C 1
ATOM 709 O O . LYS A 1 88 ? -0.666 -3.881 -4.728 1.00 98.56 88 LYS A O 1
ATOM 714 N N . ARG A 1 89 ? 0.788 -2.632 -5.891 1.00 98.56 89 ARG A N 1
ATOM 715 C CA . ARG A 1 89 ? 1.161 -1.757 -4.774 1.00 98.56 89 ARG A CA 1
ATOM 716 C C . ARG A 1 89 ? -0.037 -0.959 -4.258 1.00 98.56 89 ARG A C 1
ATOM 718 O O . ARG A 1 89 ? -0.228 -0.907 -3.054 1.00 98.56 89 ARG A O 1
ATOM 725 N N . LYS A 1 90 ? -0.845 -0.379 -5.152 1.00 98.56 90 LYS A N 1
ATOM 726 C CA . LYS A 1 90 ? -2.080 0.318 -4.760 1.00 98.56 90 LYS A CA 1
ATOM 727 C C . LYS A 1 90 ? -3.070 -0.620 -4.069 1.00 98.56 90 LYS A C 1
ATOM 729 O O . LYS A 1 90 ? -3.587 -0.272 -3.024 1.00 98.56 90 LYS A O 1
ATOM 734 N N . GLN A 1 91 ? -3.262 -1.828 -4.600 1.00 98.56 91 GLN A N 1
ATOM 735 C CA . GLN A 1 91 ? -4.128 -2.833 -3.972 1.00 98.56 91 GLN A CA 1
ATOM 736 C C . GLN A 1 91 ? -3.639 -3.248 -2.578 1.00 98.56 91 GLN A C 1
ATOM 738 O O . GLN A 1 91 ? -4.450 -3.405 -1.674 1.00 98.56 91 GLN A O 1
ATOM 743 N N . ALA A 1 92 ? -2.326 -3.421 -2.397 1.00 98.56 92 ALA A N 1
ATOM 744 C CA . ALA A 1 92 ? -1.748 -3.707 -1.087 1.00 98.56 92 ALA A CA 1
ATOM 745 C C . ALA A 1 92 ? -2.001 -2.553 -0.108 1.00 98.56 92 ALA A C 1
ATOM 747 O O . ALA A 1 92 ? -2.479 -2.797 0.991 1.00 98.56 92 ALA A O 1
ATOM 748 N N . GLN A 1 93 ? -1.789 -1.311 -0.548 1.00 98.69 93 GLN A N 1
ATOM 749 C CA . GLN A 1 93 ? -2.065 -0.123 0.257 1.00 98.69 93 GLN A CA 1
ATOM 750 C C . GLN A 1 93 ? -3.551 -0.012 0.642 1.00 98.69 93 GLN A C 1
ATOM 752 O O . GLN A 1 93 ? -3.872 0.235 1.794 1.00 98.69 93 GLN A O 1
ATOM 757 N N . GLU A 1 94 ? -4.475 -0.274 -0.284 1.00 98.69 94 GLU A N 1
ATOM 758 C CA . GLU A 1 94 ? -5.915 -0.291 0.014 1.00 98.69 94 GLU A CA 1
ATOM 759 C C . GLU A 1 94 ? -6.304 -1.380 1.028 1.00 98.69 94 GLU A C 1
ATOM 761 O O . GLU A 1 94 ? -7.287 -1.229 1.753 1.00 98.69 94 GLU A O 1
ATOM 766 N N . LEU A 1 95 ? -5.585 -2.507 1.049 1.00 98.62 95 LEU A N 1
ATOM 767 C CA . LEU A 1 95 ? -5.785 -3.563 2.041 1.00 98.62 95 LEU A CA 1
ATOM 768 C C . LEU A 1 95 ? -5.205 -3.170 3.401 1.00 98.62 95 LEU A C 1
ATOM 770 O O . LEU A 1 95 ? -5.867 -3.405 4.407 1.00 98.62 95 LEU A O 1
ATOM 774 N N . GLU A 1 96 ? -4.028 -2.545 3.431 1.00 98.62 96 GLU A N 1
ATOM 775 C CA . GLU A 1 96 ? -3.428 -1.978 4.647 1.00 98.62 96 GLU A CA 1
ATOM 776 C C . GLU A 1 96 ? -4.372 -0.943 5.278 1.00 98.62 96 GLU A C 1
ATOM 778 O O . GLU A 1 96 ? -4.760 -1.100 6.432 1.00 98.62 96 GLU A O 1
ATOM 783 N N . ASP A 1 97 ? -4.891 0.000 4.486 1.00 98.69 97 ASP A N 1
ATOM 784 C CA . ASP A 1 97 ? -5.853 1.008 4.951 1.00 98.69 97 ASP A CA 1
ATOM 785 C C . ASP A 1 97 ? -7.137 0.381 5.533 1.00 98.69 97 ASP A C 1
ATOM 787 O O . ASP A 1 97 ? -7.770 0.944 6.428 1.00 98.69 97 ASP A O 1
ATOM 791 N N . LYS A 1 98 ? -7.575 -0.774 5.013 1.00 98.69 98 LYS A N 1
ATOM 792 C CA . LYS A 1 98 ? -8.736 -1.507 5.550 1.00 98.69 98 LYS A CA 1
ATOM 793 C C . LYS A 1 98 ? -8.411 -2.183 6.875 1.00 98.69 98 LYS A C 1
ATOM 795 O O . LYS A 1 98 ? -9.246 -2.156 7.773 1.00 98.69 98 LYS A O 1
ATOM 800 N N . VAL A 1 99 ? -7.234 -2.792 6.991 1.00 98.69 99 VAL A N 1
ATOM 801 C CA . VAL A 1 99 ? -6.782 -3.419 8.238 1.00 98.69 99 VAL A CA 1
ATOM 802 C C . VAL A 1 99 ? -6.642 -2.365 9.331 1.00 98.69 99 VAL A C 1
ATOM 804 O O . VAL A 1 99 ? -7.155 -2.572 10.427 1.00 98.69 99 VAL A O 1
ATOM 807 N N . ASP A 1 100 ? -6.051 -1.214 9.018 1.00 98.69 100 ASP A N 1
ATOM 808 C CA . ASP A 1 100 ? -5.897 -0.115 9.971 1.00 98.69 100 ASP A CA 1
ATOM 809 C C . ASP A 1 100 ? -7.253 0.403 10.465 1.00 98.69 100 ASP A C 1
ATOM 811 O O . ASP A 1 100 ? -7.433 0.615 11.662 1.00 98.69 100 ASP A O 1
ATOM 815 N N . LYS A 1 101 ? -8.248 0.527 9.577 1.00 98.75 101 LYS A N 1
ATOM 816 C CA . LYS A 1 101 ? -9.623 0.880 9.974 1.00 98.75 101 LYS A CA 1
ATOM 817 C C . LYS A 1 101 ? -10.228 -0.135 10.938 1.00 98.75 101 LYS A C 1
ATOM 819 O O . LYS A 1 101 ? -10.754 0.265 11.970 1.00 98.75 101 LYS A O 1
ATOM 824 N N . ILE A 1 102 ? -10.103 -1.429 10.639 1.00 98.69 102 ILE A N 1
ATOM 825 C CA . ILE A 1 102 ? -10.614 -2.498 11.510 1.00 98.69 102 ILE A CA 1
ATOM 826 C C . ILE A 1 102 ? -9.913 -2.465 12.874 1.00 98.69 102 ILE A C 1
ATOM 828 O O . ILE A 1 102 ? -10.561 -2.646 13.898 1.00 98.69 102 ILE A O 1
ATOM 832 N N . LEU A 1 103 ? -8.603 -2.208 12.913 1.00 98.69 103 LEU A N 1
ATOM 833 C CA . LEU A 1 103 ? -7.862 -2.077 14.169 1.00 98.69 103 LEU A CA 1
ATOM 834 C C . LEU A 1 103 ? -8.321 -0.864 14.986 1.00 98.69 103 LEU A C 1
ATOM 836 O O . LEU A 1 103 ? -8.426 -0.961 16.206 1.00 98.69 103 LEU A O 1
ATOM 840 N N . ILE A 1 104 ? -8.606 0.268 14.340 1.00 98.62 104 ILE A N 1
ATOM 841 C CA . ILE A 1 104 ? -9.147 1.454 15.017 1.00 98.62 104 ILE A CA 1
ATOM 842 C C . ILE A 1 104 ? -10.535 1.150 15.594 1.00 98.62 104 ILE A C 1
ATOM 844 O O . ILE A 1 104 ? -10.757 1.407 16.774 1.00 98.62 104 ILE A O 1
ATOM 848 N N . GLU A 1 105 ? -11.434 0.555 14.806 1.00 98.69 105 GLU A N 1
ATOM 849 C CA . GLU A 1 105 ? -12.780 0.162 15.252 1.00 98.69 105 GLU A CA 1
ATOM 850 C C . GLU A 1 105 ? -12.725 -0.854 16.405 1.00 98.69 105 GLU A C 1
ATOM 852 O O . GLU A 1 105 ? -13.455 -0.735 17.390 1.00 98.69 105 GLU A O 1
ATOM 857 N N . LEU A 1 106 ? -11.818 -1.832 16.338 1.00 98.75 106 LEU A N 1
ATOM 858 C CA . LEU A 1 106 ? -11.638 -2.819 17.402 1.00 98.75 106 LEU A CA 1
ATOM 859 C C . LEU A 1 106 ? -11.126 -2.181 18.699 1.00 98.75 106 LEU A C 1
ATOM 861 O O . LEU A 1 106 ? -11.592 -2.526 19.780 1.00 98.75 106 LEU A O 1
ATOM 865 N N . ASN A 1 107 ? -10.188 -1.237 18.608 1.00 98.56 107 ASN A N 1
ATOM 866 C CA . ASN A 1 107 ? -9.708 -0.519 19.788 1.00 98.56 107 ASN A CA 1
ATOM 867 C C . ASN A 1 107 ? -10.805 0.364 20.394 1.00 98.56 107 ASN A C 1
ATOM 869 O O . ASN A 1 107 ? -10.954 0.376 21.610 1.00 98.56 107 ASN A O 1
ATOM 873 N N . GLN A 1 108 ? -11.596 1.055 19.566 1.00 98.62 108 GLN A N 1
ATOM 874 C CA . GLN A 1 108 ? -12.726 1.870 20.029 1.00 98.62 108 GLN A CA 1
ATOM 875 C C . GLN A 1 108 ? -13.770 1.020 20.758 1.00 98.62 108 GLN A C 1
ATOM 877 O O . GLN A 1 108 ? -14.110 1.309 21.903 1.00 98.62 108 GLN A O 1
ATOM 882 N N . THR A 1 109 ? -14.204 -0.085 20.148 1.00 98.56 109 THR A N 1
ATOM 883 C CA . THR A 1 109 ? -15.150 -1.017 20.784 1.00 98.56 109 THR A CA 1
ATOM 884 C C . THR A 1 109 ? -14.580 -1.662 22.049 1.00 98.56 109 THR A C 1
ATOM 886 O O . THR A 1 109 ? -15.318 -1.881 23.007 1.00 98.56 109 THR A O 1
ATOM 889 N N . GLY A 1 110 ? -13.269 -1.920 22.095 1.00 98.50 110 GLY A N 1
ATOM 890 C CA . GLY A 1 110 ? -12.572 -2.355 23.305 1.00 98.50 110 GLY A CA 1
ATOM 891 C C . GLY A 1 110 ? -12.670 -1.327 24.433 1.00 98.50 110 GLY A C 1
ATOM 892 O O . GLY A 1 110 ? -13.087 -1.674 25.535 1.00 98.50 110 GLY A O 1
ATOM 893 N N . THR A 1 111 ? -12.368 -0.057 24.147 1.00 98.69 111 THR A N 1
ATOM 894 C CA . THR A 1 111 ? -12.462 1.026 25.140 1.00 98.69 111 THR A CA 1
ATOM 895 C C . THR A 1 111 ? -13.893 1.277 25.617 1.00 98.69 111 THR A C 1
ATOM 897 O O . THR A 1 111 ? -14.109 1.461 26.810 1.00 98.69 111 THR A O 1
ATOM 900 N N . GLU A 1 112 ? -14.880 1.218 24.718 1.00 98.56 112 GLU A N 1
ATOM 901 C CA . GLU A 1 112 ? -16.301 1.353 25.072 1.00 98.56 112 GLU A CA 1
ATOM 902 C C . GLU A 1 112 ? -16.768 0.208 25.984 1.00 98.56 112 GLU A C 1
ATOM 904 O O . GLU A 1 112 ? -17.537 0.415 26.922 1.00 98.56 112 GLU A O 1
ATOM 909 N N . LEU A 1 113 ? -16.288 -1.017 25.741 1.00 98.75 113 LEU A N 1
ATOM 910 C CA . LEU A 1 113 ? -16.612 -2.166 26.581 1.00 98.75 113 LEU A CA 1
ATOM 911 C C . LEU A 1 113 ? -15.972 -2.053 27.970 1.00 98.75 113 LEU A C 1
ATOM 913 O O . LEU A 1 113 ? -16.611 -2.401 28.961 1.00 98.75 113 LEU A O 1
ATOM 917 N N . GLU A 1 114 ? -14.732 -1.570 28.053 1.00 98.62 114 GLU A N 1
ATOM 918 C CA . GLU A 1 114 ? -14.057 -1.305 29.328 1.00 98.62 114 GLU A CA 1
ATOM 919 C C . GLU A 1 114 ? -14.809 -0.257 30.159 1.00 98.62 114 GLU A C 1
ATOM 921 O O . GLU A 1 114 ? -15.020 -0.468 31.356 1.00 98.62 114 GLU A O 1
ATOM 926 N N . GLU A 1 115 ? -15.277 0.822 29.527 1.00 98.62 115 GLU A N 1
ATOM 927 C CA . GLU A 1 115 ? -16.108 1.848 30.168 1.00 98.62 115 GLU A CA 1
ATOM 928 C C . GLU A 1 115 ? -17.430 1.259 30.682 1.00 98.62 115 GLU A C 1
ATOM 930 O O . GLU A 1 115 ? -17.773 1.428 31.852 1.00 98.62 115 GLU A O 1
ATOM 935 N N . LEU A 1 116 ? -18.125 0.461 29.865 1.00 98.62 116 LEU A N 1
ATOM 936 C CA . LEU A 1 116 ? -19.381 -0.184 30.260 1.00 98.62 116 LEU A CA 1
ATOM 937 C C . LEU A 1 116 ? -19.195 -1.156 31.436 1.00 98.62 116 LEU A C 1
ATOM 939 O O . LEU A 1 116 ? -20.052 -1.249 32.319 1.00 98.62 116 LEU A O 1
ATOM 943 N N . VAL A 1 117 ? -18.075 -1.883 31.475 1.00 98.69 117 VAL A N 1
ATOM 944 C CA . VAL A 1 117 ? -17.731 -2.756 32.607 1.00 98.69 117 VAL A CA 1
ATOM 945 C C . VAL A 1 117 ? -17.462 -1.935 33.868 1.00 98.69 117 VAL A C 1
ATOM 947 O O . VAL A 1 117 ? -17.930 -2.322 34.942 1.00 98.69 117 VAL A O 1
ATOM 950 N N . ALA A 1 118 ? -16.751 -0.811 33.760 1.00 98.56 118 ALA A N 1
ATOM 951 C CA . ALA A 1 118 ? -16.494 0.085 34.886 1.00 98.56 118 ALA A CA 1
ATOM 952 C C . ALA A 1 118 ? -17.796 0.686 35.448 1.00 98.56 118 ALA A C 1
ATOM 954 O O . ALA A 1 118 ? -18.020 0.647 36.661 1.00 98.56 118 ALA A O 1
ATOM 955 N N . ASP A 1 119 ? -18.700 1.138 34.580 1.00 98.44 119 ASP A N 1
ATOM 956 C CA . ASP A 1 119 ? -20.028 1.625 34.966 1.00 98.44 119 ASP A CA 1
ATOM 957 C C . ASP A 1 119 ? -20.854 0.531 35.649 1.00 98.44 119 ASP A C 1
ATOM 959 O O . ASP A 1 119 ? -21.463 0.759 36.698 1.00 98.44 119 ASP A O 1
ATOM 963 N N . GLY A 1 120 ? -20.829 -0.691 35.109 1.00 98.38 120 GLY A N 1
ATOM 964 C CA . GLY A 1 120 ? -21.479 -1.849 35.719 1.00 98.38 120 GLY A CA 1
ATOM 965 C C . GLY A 1 120 ? -20.965 -2.135 37.133 1.00 98.38 120 GLY A C 1
ATOM 966 O O . GLY A 1 120 ? -21.760 -2.379 38.042 1.00 98.38 120 GLY A O 1
ATOM 967 N N . GLN A 1 121 ? -19.651 -2.040 37.353 1.00 98.50 121 GLN A N 1
ATOM 968 C CA . GLN A 1 121 ? -19.050 -2.186 38.683 1.00 98.50 121 GLN A CA 1
ATOM 969 C C . GLN A 1 121 ? -19.487 -1.073 39.641 1.00 98.50 121 GLN A C 1
ATOM 971 O O . GLN A 1 121 ? -19.763 -1.350 40.809 1.00 98.50 121 GLN A O 1
ATOM 976 N N . HIS A 1 122 ? -19.604 0.165 39.157 1.00 98.12 122 HIS A N 1
ATOM 977 C CA . HIS A 1 122 ? -20.099 1.290 39.949 1.00 98.12 122 HIS A CA 1
ATOM 978 C C . HIS A 1 122 ? -21.583 1.132 40.328 1.00 98.12 122 HIS A C 1
ATOM 980 O O . HIS A 1 122 ? -22.000 1.479 41.431 1.00 98.12 122 HIS A O 1
ATOM 986 N N . VAL A 1 123 ? -22.407 0.567 39.444 1.00 98.12 123 VAL A N 1
ATOM 987 C CA . VAL A 1 123 ? -23.807 0.250 39.766 1.00 98.12 123 VAL A CA 1
ATOM 988 C C . VAL A 1 123 ? -23.887 -0.832 40.842 1.00 98.12 123 VAL A C 1
ATOM 990 O O . VAL A 1 123 ? -24.638 -0.670 41.802 1.00 98.12 123 VAL A O 1
ATOM 993 N N . ILE A 1 124 ? -23.094 -1.902 40.726 1.00 98.06 124 ILE A N 1
ATOM 994 C CA . ILE A 1 124 ? -23.050 -2.973 41.733 1.00 98.06 124 ILE A CA 1
ATOM 995 C C . ILE A 1 124 ? -22.613 -2.416 43.090 1.00 98.06 124 ILE A C 1
ATOM 997 O O . ILE A 1 124 ? -23.265 -2.692 44.094 1.00 98.06 124 ILE A O 1
ATOM 1001 N N . SER A 1 125 ? -21.567 -1.587 43.134 1.00 97.62 125 SER A N 1
ATOM 1002 C CA . SER A 1 125 ? -21.093 -1.002 44.392 1.00 97.62 125 SER A CA 1
ATOM 1003 C C . SER A 1 125 ? -22.137 -0.087 45.043 1.00 97.62 125 SER A C 1
ATOM 1005 O O . SER A 1 125 ? -22.299 -0.124 46.262 1.00 97.62 125 SER A O 1
ATOM 1007 N N . ASN A 1 126 ? -22.903 0.671 44.253 1.00 95.75 126 ASN A N 1
ATOM 1008 C CA . ASN A 1 126 ? -24.013 1.484 44.757 1.00 95.75 126 ASN A CA 1
ATOM 1009 C C . ASN A 1 126 ? -25.167 0.636 45.297 1.00 95.75 126 ASN A C 1
ATOM 1011 O O . ASN A 1 126 ? -25.755 0.998 46.315 1.00 95.75 126 ASN A O 1
ATOM 1015 N N . ILE A 1 127 ? -25.486 -0.489 44.649 1.00 93.44 127 ILE A N 1
ATOM 1016 C CA . ILE A 1 127 ? -26.494 -1.436 45.145 1.00 93.44 127 ILE A CA 1
ATOM 1017 C C . ILE A 1 127 ? -26.023 -2.043 46.464 1.00 93.44 127 ILE A C 1
ATOM 1019 O O . ILE A 1 127 ? -26.759 -1.989 47.442 1.00 93.44 127 ILE A O 1
ATOM 1023 N N . GLU A 1 128 ? -24.785 -2.534 46.539 1.00 96.06 128 GLU A N 1
ATOM 1024 C CA . GLU A 1 128 ? -24.228 -3.068 47.785 1.00 96.06 128 GLU A CA 1
ATOM 1025 C C . GLU A 1 128 ? -24.201 -2.021 48.904 1.00 96.06 128 GLU A C 1
ATOM 1027 O O . GLU A 1 128 ? -24.422 -2.345 50.071 1.00 96.06 128 GLU A O 1
ATOM 1032 N N . PHE A 1 129 ? -23.903 -0.763 48.572 1.00 94.19 129 PHE A N 1
ATOM 1033 C CA . PHE A 1 129 ? -23.949 0.335 49.530 1.00 94.19 129 PHE A CA 1
ATOM 1034 C C . PHE A 1 129 ? -25.381 0.592 50.012 1.00 94.19 129 PHE A C 1
ATOM 1036 O O . PHE A 1 129 ? -25.593 0.719 51.215 1.00 94.19 129 PHE A O 1
ATOM 1043 N N . ALA A 1 130 ? -26.363 0.611 49.108 1.00 88.81 130 ALA A N 1
ATOM 1044 C CA . ALA A 1 130 ? -27.775 0.769 49.447 1.00 88.81 130 ALA A CA 1
ATOM 1045 C C . ALA A 1 130 ? -28.317 -0.411 50.275 1.00 88.81 130 ALA A C 1
ATOM 1047 O O . ALA A 1 130 ? -29.079 -0.196 51.214 1.00 88.81 130 ALA A O 1
ATOM 1048 N N . GLU A 1 131 ? -27.887 -1.640 49.979 1.00 89.25 131 GLU A N 1
ATOM 1049 C CA . GLU A 1 131 ? -28.212 -2.843 50.754 1.00 89.25 131 GLU A CA 1
ATOM 1050 C C . GLU A 1 131 ? -27.577 -2.821 52.149 1.00 89.25 131 GLU A C 1
ATOM 1052 O O . GLU A 1 131 ? -28.200 -3.229 53.124 1.00 89.25 131 GLU A O 1
ATOM 1057 N N . LYS A 1 132 ? -26.345 -2.318 52.288 1.00 89.88 132 LYS A N 1
ATOM 1058 C CA . LYS A 1 132 ? -25.705 -2.139 53.605 1.00 89.88 132 LYS A CA 1
ATOM 1059 C C . LYS A 1 132 ? -26.335 -0.989 54.392 1.00 89.88 132 LYS A C 1
ATOM 1061 O O . LYS A 1 132 ? -26.399 -1.050 55.617 1.00 89.88 132 LYS A O 1
ATOM 1066 N N . ALA A 1 133 ? -26.799 0.045 53.698 1.00 83.12 133 ALA A N 1
ATOM 1067 C CA . ALA A 1 133 ? -27.501 1.193 54.257 1.00 83.12 133 ALA A CA 1
ATOM 1068 C C . ALA A 1 133 ? -29.024 0.978 54.312 1.00 83.12 133 ALA A C 1
ATOM 1070 O O . ALA A 1 133 ? -29.781 1.948 54.247 1.00 83.12 133 ALA A O 1
ATOM 1071 N N . THR A 1 134 ? -29.496 -0.270 54.422 1.00 76.81 134 THR A N 1
ATOM 1072 C CA . THR A 1 134 ? -30.926 -0.550 54.572 1.00 76.81 134 THR A CA 1
ATOM 1073 C C . THR A 1 134 ? -31.461 0.140 55.817 1.00 76.81 134 THR A C 1
ATOM 1075 O O . THR A 1 134 ? -31.159 -0.253 56.945 1.00 76.81 134 THR A O 1
ATOM 1078 N N . PHE A 1 135 ? -32.278 1.167 55.601 1.00 76.06 135 PHE A N 1
ATOM 1079 C CA . PHE A 1 135 ? -33.131 1.729 56.635 1.00 76.06 135 PHE A CA 1
ATOM 1080 C C . PHE A 1 135 ? -34.121 0.662 57.093 1.00 76.06 135 PHE A C 1
ATOM 1082 O O . PHE A 1 135 ? -34.576 -0.157 56.287 1.00 76.06 135 PHE A O 1
ATOM 1089 N N . SER A 1 136 ? -34.457 0.659 58.383 1.00 85.12 136 SER A N 1
ATOM 1090 C CA . SER A 1 136 ? -35.501 -0.240 58.855 1.00 85.12 136 SER A CA 1
ATOM 1091 C C . SER A 1 136 ? -36.814 0.105 58.148 1.00 85.12 136 SER A C 1
ATOM 1093 O O . SER A 1 136 ? -37.104 1.271 57.859 1.00 85.12 136 SER A O 1
ATOM 1095 N N . THR A 1 137 ? -37.610 -0.914 57.831 1.00 81.38 137 THR A N 1
ATOM 1096 C CA . THR A 1 137 ? -38.898 -0.728 57.153 1.00 81.38 137 THR A CA 1
ATOM 1097 C C . THR A 1 137 ? -39.814 0.208 57.946 1.00 81.38 137 THR A C 1
ATOM 1099 O O . THR A 1 137 ? -40.568 0.978 57.355 1.00 81.38 137 THR A O 1
ATOM 1102 N N . ASP A 1 138 ? -39.697 0.189 59.275 1.00 88.19 138 ASP A N 1
ATOM 1103 C CA . ASP A 1 138 ? -40.477 1.027 60.181 1.00 88.19 138 ASP A CA 1
ATOM 1104 C C . ASP A 1 138 ? -40.085 2.508 60.066 1.00 88.19 138 ASP A C 1
ATOM 1106 O O . ASP A 1 138 ? -40.968 3.364 59.976 1.00 88.19 138 ASP A O 1
ATOM 1110 N N . ASP A 1 139 ? -38.788 2.821 59.958 1.00 85.44 139 ASP A N 1
ATOM 1111 C CA . ASP A 1 139 ? -38.318 4.199 59.752 1.00 85.44 139 ASP A CA 1
ATOM 1112 C C . ASP A 1 139 ? -38.756 4.748 58.390 1.00 85.44 139 ASP A C 1
ATOM 1114 O O . ASP A 1 139 ? -39.148 5.911 58.278 1.00 85.44 139 ASP A O 1
ATOM 1118 N N . LEU A 1 140 ? -38.739 3.907 57.350 1.00 83.50 140 LEU A N 1
ATOM 1119 C CA . LEU A 1 140 ? -39.220 4.280 56.018 1.00 83.50 140 LEU A CA 1
ATOM 1120 C C . LEU A 1 140 ? -40.722 4.575 56.020 1.00 83.50 140 LEU A C 1
ATOM 1122 O O . LEU A 1 140 ? -41.149 5.554 55.408 1.00 83.50 140 LEU A O 1
ATOM 1126 N N . ILE A 1 141 ? -41.525 3.768 56.717 1.00 88.44 141 ILE A N 1
ATOM 1127 C CA . ILE A 1 141 ? -42.970 3.993 56.844 1.00 88.44 141 ILE A CA 1
ATOM 1128 C C . ILE A 1 141 ? -43.242 5.268 57.647 1.00 88.44 141 ILE A C 1
ATOM 1130 O O . ILE A 1 141 ? -44.065 6.082 57.224 1.00 88.44 141 ILE A O 1
ATOM 1134 N N . ALA A 1 142 ? -42.537 5.482 58.761 1.00 89.75 142 ALA A N 1
ATOM 1135 C CA . ALA A 1 142 ? -42.673 6.691 59.570 1.00 89.75 142 ALA A CA 1
ATOM 1136 C C . ALA A 1 142 ? -42.298 7.950 58.772 1.00 89.75 142 ALA A C 1
ATOM 1138 O O . ALA A 1 142 ? -43.027 8.947 58.783 1.00 89.75 142 ALA A O 1
ATOM 1139 N N . TYR A 1 143 ? -41.203 7.893 58.011 1.00 85.94 143 TYR A N 1
ATOM 1140 C CA . TYR A 1 143 ? -40.783 8.987 57.143 1.00 85.94 143 TYR A CA 1
ATOM 1141 C C . TYR A 1 143 ? -41.781 9.234 56.006 1.00 85.94 143 TYR A C 1
ATOM 1143 O O . TYR A 1 143 ? -42.159 10.379 55.765 1.00 85.94 143 TYR A O 1
ATOM 1151 N N . ALA A 1 144 ? -42.279 8.180 55.354 1.00 86.88 144 ALA A N 1
ATOM 1152 C CA . ALA A 1 144 ? -43.289 8.290 54.304 1.00 86.88 144 ALA A CA 1
ATOM 1153 C C . ALA A 1 144 ? -44.608 8.883 54.823 1.00 86.88 144 ALA A C 1
ATOM 1155 O O . ALA A 1 144 ? -45.224 9.689 54.129 1.00 86.88 144 ALA A O 1
ATOM 1156 N N . GLN A 1 145 ? -45.028 8.548 56.046 1.00 87.75 145 GLN A N 1
ATOM 1157 C CA . GLN A 1 145 ? -46.197 9.157 56.690 1.00 87.75 145 GLN A CA 1
ATOM 1158 C C . GLN A 1 145 ? -45.974 10.648 56.990 1.00 87.75 145 GLN A C 1
ATOM 1160 O O . GLN A 1 145 ? -46.862 11.456 56.721 1.00 87.75 145 GLN A O 1
ATOM 1165 N N . ASN A 1 146 ? -44.784 11.039 57.458 1.00 82.44 146 ASN A N 1
ATOM 1166 C CA . ASN A 1 146 ? -44.418 12.450 57.661 1.00 82.44 146 ASN A CA 1
ATOM 1167 C C . ASN A 1 146 ? -44.308 13.239 56.345 1.00 82.44 146 ASN A C 1
ATOM 1169 O O . ASN A 1 146 ? -44.673 14.413 56.268 1.00 82.44 146 ASN A O 1
ATOM 1173 N N . LEU A 1 147 ? -43.829 12.603 55.278 1.00 79.38 147 LEU A N 1
ATOM 1174 C CA . LEU A 1 147 ? -43.874 13.186 53.941 1.00 79.38 147 LEU A CA 1
ATOM 1175 C C . LEU A 1 147 ? -45.312 13.302 53.449 1.00 79.38 147 LEU A C 1
ATOM 1177 O O . LEU A 1 147 ? -45.672 14.322 52.877 1.00 79.38 147 LEU A O 1
ATOM 1181 N N . ALA A 1 148 ? -46.166 12.309 53.687 1.00 80.50 148 ALA A N 1
ATOM 1182 C CA . ALA A 1 148 ? -47.560 12.362 53.265 1.00 80.50 148 ALA A CA 1
ATOM 1183 C C . ALA A 1 148 ? -48.311 13.524 53.934 1.00 80.50 148 ALA A C 1
ATOM 1185 O O . ALA A 1 148 ? -49.067 14.212 53.257 1.00 80.50 148 ALA A O 1
ATOM 1186 N N . THR A 1 149 ? -48.077 13.821 55.215 1.00 73.19 149 THR A N 1
ATOM 1187 C CA . THR A 1 149 ? -48.719 14.972 55.885 1.00 73.19 149 THR A CA 1
ATOM 1188 C C . THR A 1 149 ? -48.253 16.326 55.349 1.00 73.19 149 THR A C 1
ATOM 1190 O O . THR A 1 149 ? -49.013 17.289 55.401 1.00 73.19 149 THR A O 1
ATOM 1193 N N . THR A 1 150 ? -47.032 16.407 54.816 1.00 70.38 150 THR A N 1
ATOM 1194 C CA . THR A 1 150 ? -46.443 17.653 54.298 1.00 70.38 150 THR A CA 1
ATOM 1195 C C . THR A 1 150 ? -46.619 17.829 52.788 1.00 70.38 150 THR A C 1
ATOM 1197 O O . THR A 1 150 ? -46.677 18.957 52.308 1.00 70.38 150 THR A O 1
ATOM 1200 N N . THR A 1 151 ? -46.747 16.735 52.035 1.00 69.12 151 THR A N 1
ATOM 1201 C CA . THR A 1 151 ? -46.851 16.736 50.564 1.00 69.12 151 THR A CA 1
ATOM 1202 C C . THR A 1 151 ? -48.258 16.445 50.052 1.00 69.12 151 THR A C 1
ATOM 1204 O O . THR A 1 151 ? -48.594 16.844 48.935 1.00 69.12 151 THR A O 1
ATOM 1207 N N . SER A 1 152 ? -49.114 15.788 50.845 1.00 61.03 152 SER A N 1
ATOM 1208 C CA . SER A 1 152 ? -50.513 15.596 50.471 1.00 61.03 152 SER A CA 1
ATOM 1209 C C . SER A 1 152 ? -51.330 16.820 50.873 1.00 61.03 152 SER A C 1
ATOM 1211 O O . SER A 1 152 ? -51.508 17.156 52.042 1.00 61.03 152 SER A O 1
ATOM 1213 N N . ARG A 1 153 ? -51.861 17.511 49.867 1.00 58.34 153 ARG A N 1
ATOM 1214 C CA . ARG A 1 153 ? -52.967 18.444 50.061 1.00 58.34 153 ARG A CA 1
ATOM 1215 C C . ARG A 1 153 ? -54.147 17.609 50.590 1.00 58.34 153 ARG A C 1
ATOM 1217 O O . ARG A 1 153 ? -54.511 16.646 49.910 1.00 58.34 153 ARG A O 1
ATOM 1224 N N . PRO A 1 154 ? -54.728 17.903 51.770 1.00 55.06 154 PRO A N 1
ATOM 1225 C CA . PRO A 1 154 ? -55.806 17.085 52.308 1.00 55.06 154 PRO A CA 1
ATOM 1226 C C . PRO A 1 154 ? -56.945 17.058 51.292 1.00 55.06 154 PRO A C 1
ATOM 1228 O O . PRO A 1 154 ? -57.387 18.106 50.817 1.00 55.06 154 PRO A O 1
ATOM 1231 N N . ALA A 1 155 ? -57.387 15.854 50.932 1.00 51.66 155 ALA A N 1
ATOM 1232 C CA . ALA A 1 155 ? -58.497 15.619 50.020 1.00 51.66 155 ALA A CA 1
ATOM 1233 C C . ALA A 1 155 ? -59.833 15.999 50.685 1.00 51.66 155 ALA A C 1
ATOM 1235 O O . ALA A 1 155 ? -60.704 15.160 50.885 1.00 51.66 155 ALA A O 1
ATOM 1236 N N . SER A 1 156 ? -60.001 17.268 51.058 1.00 49.78 156 SER A N 1
ATOM 1237 C CA . SER A 1 156 ? -61.328 17.833 51.251 1.00 49.78 156 SER A CA 1
ATOM 1238 C C . SER A 1 156 ? -61.842 18.207 49.868 1.00 49.78 156 SER A C 1
ATOM 1240 O O . SER A 1 156 ? -61.349 19.147 49.243 1.00 49.78 156 SER A O 1
ATOM 1242 N N . LEU A 1 157 ? -62.789 17.413 49.372 1.00 52.47 157 LEU A N 1
ATOM 1243 C CA . LEU A 1 157 ? -63.629 17.765 48.237 1.00 52.47 157 LEU A CA 1
ATOM 1244 C C . LEU A 1 157 ? -64.282 19.122 48.526 1.00 52.47 157 LEU A C 1
ATOM 1246 O O . LEU A 1 157 ? -65.101 19.192 49.430 1.00 52.47 157 LEU A O 1
ATOM 1250 N N . ASP A 1 158 ? -63.853 20.173 47.829 1.00 51.50 158 ASP A N 1
ATOM 1251 C CA . ASP A 1 158 ? -64.695 21.263 47.312 1.00 51.50 158 ASP A CA 1
ATOM 1252 C C . ASP A 1 158 ? -63.809 22.327 46.623 1.00 51.50 158 ASP A C 1
ATOM 1254 O O . ASP A 1 158 ? -63.010 22.998 47.281 1.00 51.50 158 ASP A O 1
ATOM 1258 N N . PRO A 1 159 ? -63.912 22.525 45.293 1.00 57.28 159 PRO A N 1
ATOM 1259 C CA . PRO A 1 159 ? -63.493 23.765 44.643 1.00 57.28 159 PRO A CA 1
ATOM 1260 C C . PRO A 1 159 ? -64.687 24.742 44.654 1.00 57.28 159 PRO A C 1
ATOM 1262 O O . PRO A 1 159 ? -65.789 24.324 44.296 1.00 57.28 159 PRO A O 1
ATOM 1265 N N . PRO A 1 160 ? -64.528 26.037 45.011 1.00 54.06 160 PRO A N 1
ATOM 1266 C CA . PRO A 1 160 ? -63.755 26.957 44.173 1.00 54.06 160 PRO A CA 1
ATOM 1267 C C . PRO A 1 160 ? -63.112 28.136 44.943 1.00 54.06 160 PRO A C 1
ATOM 1269 O O . PRO A 1 160 ? -63.793 29.011 45.472 1.00 54.06 160 PRO A O 1
ATOM 1272 N N . ALA A 1 161 ? -61.787 28.248 44.919 1.00 57.16 161 ALA A N 1
ATOM 1273 C CA . ALA A 1 161 ? -61.101 29.504 45.231 1.00 57.16 161 ALA A CA 1
ATOM 1274 C C . ALA A 1 161 ? -59.813 29.587 44.397 1.00 57.16 161 ALA A C 1
ATOM 1276 O O . ALA A 1 161 ? -59.208 28.544 44.126 1.00 57.16 161 ALA A O 1
ATOM 1277 N N . PRO A 1 162 ? -59.429 30.781 43.909 1.00 52.34 162 PRO A N 1
ATOM 1278 C CA . PRO A 1 162 ? -58.394 30.920 42.895 1.00 52.34 162 PRO A CA 1
ATOM 1279 C C . PRO A 1 162 ? -57.047 30.388 43.394 1.00 52.34 162 PRO A C 1
ATOM 1281 O O . PRO A 1 162 ? -56.667 30.592 44.544 1.00 52.34 162 PRO A O 1
ATOM 1284 N N . LEU A 1 163 ? -56.353 29.697 42.487 1.00 55.88 163 LEU A N 1
ATOM 1285 C CA . LEU A 1 163 ? -55.020 29.094 42.593 1.00 55.88 163 LEU A CA 1
ATOM 1286 C C . LEU A 1 163 ? -53.932 30.106 43.014 1.00 55.88 163 LEU A C 1
ATOM 1288 O O . LEU A 1 163 ? -53.090 30.484 42.207 1.00 55.88 163 LEU A O 1
ATOM 1292 N N . LEU A 1 164 ? -53.933 30.550 44.269 1.00 52.34 164 LEU A N 1
ATOM 1293 C CA . LEU A 1 164 ? -52.859 31.367 44.853 1.00 52.34 164 LEU A CA 1
ATOM 1294 C C . LEU A 1 164 ? -52.292 30.785 46.151 1.00 52.34 164 LEU A C 1
ATOM 1296 O O . LEU A 1 164 ? -51.526 31.440 46.838 1.00 52.34 164 LEU A O 1
ATOM 1300 N N . SER A 1 165 ? -52.616 29.536 46.469 1.00 53.38 165 SER A N 1
ATOM 1301 C CA . SER A 1 165 ? -52.059 28.837 47.629 1.00 53.38 165 SER A CA 1
ATOM 1302 C C . SER A 1 165 ? -51.572 27.439 47.249 1.00 53.38 165 SER A C 1
ATOM 1304 O O . SER A 1 165 ? -51.887 26.437 47.882 1.00 53.38 165 SER A O 1
ATOM 1306 N N . ALA A 1 166 ? -50.731 27.376 46.215 1.00 53.66 166 ALA A N 1
ATOM 1307 C CA . ALA A 1 166 ? -49.728 26.315 46.070 1.00 53.66 166 ALA A CA 1
ATOM 1308 C C . ALA A 1 166 ? -48.506 26.593 46.980 1.00 53.66 166 ALA A C 1
ATOM 1310 O O . ALA A 1 166 ? -47.369 26.327 46.611 1.00 53.66 166 ALA A O 1
ATOM 1311 N N . GLU A 1 167 ? -48.732 27.204 48.146 1.00 54.56 167 GLU A N 1
ATOM 1312 C CA . GLU A 1 167 ? -47.697 27.878 48.940 1.00 54.56 167 GLU A CA 1
ATOM 1313 C C . GLU A 1 167 ? -47.078 26.990 50.031 1.00 54.56 167 GLU A C 1
ATOM 1315 O O . GLU A 1 167 ? -46.204 27.428 50.765 1.00 54.56 167 GLU A O 1
ATOM 1320 N N . MET A 1 168 ? -47.461 25.717 50.133 1.00 58.84 168 MET A N 1
ATOM 1321 C CA . MET A 1 168 ? -46.886 24.806 51.133 1.00 58.84 168 MET A CA 1
ATOM 1322 C C . MET A 1 168 ? -45.900 23.808 50.529 1.00 58.84 168 MET A C 1
ATOM 1324 O O . MET A 1 168 ? -45.991 22.611 50.766 1.00 58.84 168 MET A O 1
ATOM 1328 N N . LEU A 1 169 ? -44.940 24.310 49.749 1.00 61.31 169 LEU A N 1
ATOM 1329 C CA . LEU A 1 169 ? -43.729 23.553 49.401 1.00 61.31 169 LEU A CA 1
ATOM 1330 C C . LEU A 1 169 ? -42.475 24.085 50.119 1.00 61.31 169 LEU A C 1
ATOM 1332 O O . LEU A 1 169 ? -41.440 23.426 50.121 1.00 61.31 169 LEU A O 1
ATOM 1336 N N . TYR A 1 170 ? -42.577 25.254 50.760 1.00 66.75 170 TYR A N 1
ATOM 1337 C CA . TYR A 1 170 ? -41.494 25.907 51.491 1.00 66.75 170 TYR A CA 1
ATOM 1338 C C . TYR A 1 170 ? -41.999 26.408 52.852 1.00 66.75 170 TYR A C 1
ATOM 1340 O O . TYR A 1 170 ? -43.182 26.728 52.984 1.00 66.75 170 TYR A O 1
ATOM 1348 N N . PRO A 1 171 ? -41.138 26.464 53.885 1.00 72.19 171 PRO A N 1
ATOM 1349 C CA . PRO A 1 171 ? -41.525 26.990 55.189 1.00 72.19 171 PRO A CA 1
ATOM 1350 C C . PRO A 1 171 ? -41.960 28.459 55.070 1.00 72.19 171 PRO A C 1
ATOM 1352 O O . PRO A 1 171 ? -41.234 29.287 54.527 1.00 72.19 171 PRO A O 1
ATOM 1355 N N . VAL A 1 172 ? -43.150 28.775 55.589 1.00 78.56 172 VAL A N 1
ATOM 1356 C CA . VAL A 1 172 ? -43.734 30.128 55.563 1.00 78.56 172 VAL A CA 1
ATOM 1357 C C . VAL A 1 172 ? -42.861 31.102 56.361 1.00 78.56 172 VAL A C 1
ATOM 1359 O O . VAL A 1 172 ? -42.262 30.724 57.370 1.00 78.56 172 VAL A O 1
ATOM 1362 N N . GLU A 1 173 ? -42.819 32.372 55.945 1.00 77.50 173 GLU A N 1
ATOM 1363 C CA . GLU A 1 173 ? -42.008 33.422 56.577 1.00 77.50 173 GLU A CA 1
ATOM 1364 C C . GLU A 1 173 ? -42.238 33.512 58.093 1.00 77.50 173 GLU A C 1
ATOM 1366 O O . GLU A 1 173 ? -41.285 33.647 58.849 1.00 77.50 173 GLU A O 1
ATOM 1371 N N . SER A 1 174 ? -43.477 33.351 58.564 1.00 76.81 174 SER A N 1
ATOM 1372 C CA . SER A 1 174 ? -43.790 33.332 59.998 1.00 76.81 174 SER A CA 1
ATOM 1373 C C . SER A 1 174 ? -43.097 32.185 60.740 1.00 76.81 174 SER A C 1
ATOM 1375 O O . SER A 1 174 ? -42.589 32.383 61.843 1.00 76.81 174 SER A O 1
ATOM 1377 N N . VAL A 1 175 ? -43.007 31.001 60.123 1.00 78.06 175 VAL A N 1
ATOM 1378 C CA . VAL A 1 175 ? -42.286 29.845 60.669 1.00 78.06 175 VAL A CA 1
ATOM 1379 C C . VAL A 1 175 ? -40.785 30.119 60.655 1.00 78.06 175 VAL A C 1
ATOM 1381 O O . VAL A 1 175 ? -40.130 29.913 61.673 1.00 78.06 175 VAL A O 1
ATOM 1384 N N . MET A 1 176 ? -40.248 30.681 59.568 1.00 76.19 176 MET A N 1
ATOM 1385 C CA . MET A 1 176 ? -38.844 31.109 59.514 1.00 76.19 176 MET A CA 1
ATOM 1386 C C . MET A 1 176 ? -38.513 32.170 60.572 1.00 76.19 176 MET A C 1
ATOM 1388 O O . MET A 1 176 ? -37.485 32.058 61.232 1.00 76.19 176 MET A O 1
ATOM 1392 N N . GLN A 1 177 ? -39.392 33.154 60.777 1.00 79.94 177 GLN A N 1
ATOM 1393 C CA . GLN A 1 177 ? -39.241 34.232 61.756 1.00 79.94 177 GLN A CA 1
ATOM 1394 C C . GLN A 1 177 ? -39.400 33.744 63.201 1.00 79.94 177 GLN A C 1
ATOM 1396 O O . GLN A 1 177 ? -38.744 34.267 64.101 1.00 79.94 177 GLN A O 1
ATOM 1401 N N . SER A 1 178 ? -40.247 32.742 63.437 1.00 77.81 178 SER A N 1
ATOM 1402 C CA . SER A 1 178 ? -40.394 32.077 64.740 1.00 77.81 178 SER A CA 1
ATOM 1403 C C . SER A 1 178 ? -39.287 31.060 65.029 1.00 77.81 178 SER A C 1
ATOM 1405 O O . SER A 1 178 ? -39.103 30.649 66.173 1.00 77.81 178 SER A O 1
ATOM 1407 N N . GLY A 1 179 ? -38.548 30.649 63.998 1.00 76.94 179 GLY A N 1
ATOM 1408 C CA . GLY A 1 179 ? -37.503 29.650 64.107 1.00 76.94 179 GLY A CA 1
ATOM 1409 C C . GLY A 1 179 ? -36.347 30.128 64.979 1.00 76.94 179 GLY A C 1
ATOM 1410 O O . GLY A 1 179 ? -36.035 31.318 65.044 1.00 76.94 179 GLY A O 1
ATOM 1411 N N . LYS A 1 180 ? -35.645 29.175 65.599 1.00 73.50 180 LYS A N 1
ATOM 1412 C CA . LYS A 1 180 ? -34.474 29.454 66.447 1.00 73.50 180 LYS A CA 1
ATOM 1413 C C . LYS A 1 180 ? -33.416 30.304 65.730 1.00 73.50 180 LYS A C 1
ATOM 1415 O O . LYS A 1 180 ? -32.770 31.129 66.359 1.00 73.50 180 LYS A O 1
ATOM 1420 N N . LEU A 1 181 ? -33.285 30.165 64.408 1.00 71.06 181 LEU A N 1
ATOM 1421 C CA . LEU A 1 181 ? -32.382 30.989 63.597 1.00 71.06 181 LEU A CA 1
ATOM 1422 C C . LEU A 1 181 ? -32.790 32.470 63.548 1.00 71.06 181 LEU A C 1
ATOM 1424 O O . LEU A 1 181 ? -31.931 33.344 63.616 1.00 71.06 181 LEU A O 1
ATOM 1428 N N . ALA A 1 182 ? -34.084 32.780 63.471 1.00 75.81 182 ALA A N 1
ATOM 1429 C CA . ALA A 1 182 ? -34.556 34.161 63.500 1.00 75.81 182 ALA A CA 1
ATOM 1430 C C . ALA A 1 182 ? -34.607 34.741 64.923 1.00 75.81 182 ALA A C 1
ATOM 1432 O O . ALA A 1 182 ? -34.490 35.955 65.085 1.00 75.81 182 ALA A O 1
ATOM 1433 N N . ALA A 1 183 ? -34.737 33.898 65.951 1.00 74.25 183 ALA A N 1
ATOM 1434 C CA . ALA A 1 183 ? -34.507 34.290 67.344 1.00 74.25 183 ALA A CA 1
ATOM 1435 C C . ALA A 1 183 ? -33.037 34.699 67.573 1.00 74.25 183 ALA A C 1
ATOM 1437 O O . ALA A 1 183 ? -32.770 35.769 68.122 1.00 74.25 183 ALA A O 1
ATOM 1438 N N . LEU A 1 184 ? -32.087 33.927 67.023 1.00 68.62 184 LEU A N 1
ATOM 1439 C CA . LEU A 1 184 ? -30.661 34.280 67.005 1.00 68.62 184 LEU A CA 1
ATOM 1440 C C . LEU A 1 184 ? -30.407 35.598 66.259 1.00 68.62 184 LEU A C 1
ATOM 1442 O O . LEU A 1 184 ? -29.689 36.462 66.756 1.00 68.62 184 LEU A O 1
ATOM 1446 N N . ALA A 1 185 ? -31.034 35.794 65.095 1.00 75.62 185 ALA A N 1
ATOM 1447 C CA . ALA A 1 185 ? -30.901 37.032 64.323 1.00 75.62 185 ALA A CA 1
ATOM 1448 C C . ALA A 1 185 ? -31.480 38.268 65.043 1.00 75.62 185 ALA A C 1
ATOM 1450 O O . ALA A 1 185 ? -31.031 39.386 64.797 1.00 75.62 185 ALA A O 1
ATOM 1451 N N . ARG A 1 186 ? -32.452 38.081 65.948 1.00 73.62 186 ARG A N 1
ATOM 1452 C CA . ARG A 1 186 ? -33.044 39.143 66.781 1.00 73.62 186 ARG A CA 1
ATOM 1453 C C . ARG A 1 186 ? -32.281 39.407 68.083 1.00 73.62 186 ARG A C 1
ATOM 1455 O O . ARG A 1 186 ? -32.699 40.262 68.859 1.00 73.62 186 ARG A O 1
ATOM 1462 N N . GLY A 1 187 ? -31.148 38.735 68.295 1.00 65.19 187 GLY A N 1
ATOM 1463 C CA . GLY A 1 187 ? -30.275 38.980 69.439 1.00 65.19 187 GLY A CA 1
ATOM 1464 C C . GLY A 1 187 ? -30.805 38.418 70.756 1.00 65.19 187 GLY A C 1
ATOM 1465 O O . GLY A 1 187 ? -30.350 38.848 71.816 1.00 65.19 187 GLY A O 1
ATOM 1466 N N . GLU A 1 188 ? -31.744 37.465 70.715 1.00 69.12 188 GLU A N 1
ATOM 1467 C CA . GLU A 1 188 ? -32.052 36.673 71.903 1.00 69.12 188 GLU A CA 1
ATOM 1468 C C . GLU A 1 188 ? -30.810 35.863 72.275 1.00 69.12 188 GLU A C 1
ATOM 1470 O O . GLU A 1 188 ? -30.250 35.116 71.468 1.00 69.12 188 GLU A O 1
ATOM 1475 N N . VAL A 1 189 ? -30.339 36.091 73.502 1.00 56.31 189 VAL A N 1
ATOM 1476 C CA . VAL A 1 189 ? -29.129 35.486 74.046 1.00 56.31 189 VAL A CA 1
ATOM 1477 C C . VAL A 1 189 ? -29.363 33.985 74.103 1.00 56.31 189 VAL A C 1
ATOM 1479 O O . VAL A 1 189 ? -30.132 33.490 74.925 1.00 56.31 189 VAL A O 1
ATOM 1482 N N . MET A 1 190 ? -28.708 33.276 73.188 1.00 54.75 190 MET A N 1
ATOM 1483 C CA . MET A 1 190 ? -28.533 31.836 73.253 1.00 54.75 190 MET A CA 1
ATOM 1484 C C . MET A 1 190 ? -28.133 31.488 74.692 1.00 54.75 190 MET A C 1
ATOM 1486 O O . MET A 1 190 ? -27.280 32.175 75.265 1.00 54.75 190 MET A O 1
ATOM 1490 N N . GLY A 1 191 ? -28.761 30.464 75.280 1.00 59.72 191 GLY A N 1
ATOM 1491 C CA . GLY A 1 191 ? -28.260 29.868 76.519 1.00 59.72 191 GLY A CA 1
ATOM 1492 C C . GLY A 1 191 ? -26.735 29.771 76.445 1.00 59.72 191 GLY A C 1
ATOM 1493 O O . GLY A 1 191 ? -26.187 29.545 75.363 1.00 59.72 191 GLY A O 1
ATOM 1494 N N . ILE A 1 192 ? -26.088 30.098 77.562 1.00 54.69 192 ILE A N 1
ATOM 1495 C CA . ILE A 1 192 ? -24.651 30.348 77.712 1.00 54.69 192 ILE A CA 1
ATOM 1496 C C . ILE A 1 192 ? -23.851 29.494 76.724 1.00 54.69 192 ILE A C 1
ATOM 1498 O O . ILE A 1 192 ? -23.983 28.274 76.717 1.00 54.69 192 ILE A O 1
ATOM 1502 N N . LEU A 1 193 ? -23.060 30.149 75.867 1.00 54.34 193 LEU A N 1
ATOM 1503 C CA . LEU A 1 193 ? -22.221 29.524 74.843 1.00 54.34 193 LEU A CA 1
ATOM 1504 C C . LEU A 1 193 ? -21.410 28.363 75.460 1.00 54.34 193 LEU A C 1
ATOM 1506 O O . LEU A 1 193 ? -20.375 28.599 76.081 1.00 54.34 193 LEU A O 1
ATOM 1510 N N . GLY A 1 194 ? -21.913 27.128 75.333 1.00 57.22 194 GLY A N 1
ATOM 1511 C CA . GLY A 1 194 ? -21.370 25.940 76.005 1.00 57.22 194 GLY A CA 1
ATOM 1512 C C . GLY A 1 194 ? -22.404 24.976 76.605 1.00 57.22 194 GLY A C 1
ATOM 1513 O O . GLY A 1 194 ? -22.056 23.819 76.832 1.00 57.22 194 GLY A O 1
ATOM 1514 N N . ASP A 1 195 ? -23.660 25.384 76.805 1.00 55.78 195 ASP A N 1
ATOM 1515 C CA . ASP A 1 195 ? -24.711 24.470 77.264 1.00 55.78 195 ASP A CA 1
ATOM 1516 C C . ASP A 1 195 ? -25.188 23.590 76.101 1.00 55.78 195 ASP A C 1
ATOM 1518 O O . ASP A 1 195 ? -26.066 23.946 75.312 1.00 55.78 195 ASP A O 1
ATOM 1522 N N . THR A 1 196 ? -24.599 22.400 75.981 1.00 53.31 196 THR A N 1
ATOM 1523 C CA . THR A 1 196 ? -25.220 21.290 75.257 1.00 53.31 196 THR A CA 1
ATOM 1524 C C . THR A 1 196 ? -26.433 20.833 76.061 1.00 53.31 196 THR A C 1
ATOM 1526 O O . THR A 1 196 ? -26.346 19.898 76.859 1.00 53.31 196 THR A O 1
ATOM 1529 N N . GLU A 1 197 ? -27.567 21.511 75.903 1.00 50.81 197 GLU A N 1
ATOM 1530 C CA . GLU A 1 197 ? -28.827 20.972 76.397 1.00 50.81 197 GLU A CA 1
ATOM 1531 C C . GLU A 1 197 ? -29.078 19.658 75.647 1.00 50.81 197 GLU A C 1
ATOM 1533 O O . GLU A 1 197 ? -29.158 19.618 74.416 1.00 50.81 197 GLU A O 1
ATOM 1538 N N . ILE A 1 198 ? -29.095 18.558 76.397 1.00 54.78 198 ILE A N 1
ATOM 1539 C CA . ILE A 1 198 ? -29.339 17.217 75.880 1.00 54.78 198 ILE A CA 1
ATOM 1540 C C . ILE A 1 198 ? -30.760 17.215 75.319 1.00 54.78 198 ILE A C 1
ATOM 1542 O O . ILE A 1 198 ? -31.737 17.115 76.060 1.00 54.78 198 ILE A O 1
ATOM 1546 N N . ILE A 1 199 ? -30.885 17.326 73.999 1.00 46.66 199 ILE A N 1
ATOM 1547 C CA . ILE A 1 199 ? -32.141 17.042 73.315 1.00 46.66 199 ILE A CA 1
ATOM 1548 C C . ILE A 1 199 ? -32.325 15.524 73.382 1.00 46.66 199 ILE A C 1
ATOM 1550 O O . ILE A 1 199 ? -31.776 14.784 72.570 1.00 46.66 199 ILE A O 1
ATOM 1554 N N . GLY A 1 200 ? -33.065 15.079 74.400 1.00 38.56 200 GLY A N 1
ATOM 1555 C CA . GLY A 1 200 ? -33.516 13.699 74.559 1.00 38.56 200 GLY A CA 1
ATOM 1556 C C . GLY A 1 200 ? -33.080 13.037 75.863 1.00 38.56 200 GLY A C 1
ATOM 1557 O O . GLY A 1 200 ? -32.274 12.111 75.846 1.00 38.56 200 GLY A O 1
ATOM 1558 N N . THR A 1 201 ? -33.681 13.408 76.997 1.00 42.66 201 THR A N 1
ATOM 1559 C CA . THR A 1 201 ? -34.020 12.357 77.962 1.00 42.66 201 THR A CA 1
ATOM 1560 C C . THR A 1 201 ? -35.255 11.645 77.432 1.00 42.66 201 THR A C 1
ATOM 1562 O O . THR A 1 201 ? -36.342 12.203 77.307 1.00 42.66 201 THR A O 1
ATOM 1565 N N . VAL A 1 202 ? -35.019 10.400 77.044 1.00 43.22 202 VAL A N 1
ATOM 1566 C CA . VAL A 1 202 ? -35.999 9.414 76.617 1.00 43.22 202 VAL A CA 1
ATOM 1567 C C . VAL A 1 202 ? -37.111 9.316 77.665 1.00 43.22 202 VAL A C 1
ATOM 1569 O O . VAL A 1 202 ? -36.931 8.723 78.724 1.00 43.22 202 VAL A O 1
ATOM 1572 N N . ALA A 1 203 ? -38.271 9.881 77.349 1.00 47.94 203 ALA A N 1
ATOM 1573 C CA . ALA A 1 203 ? -39.508 9.132 77.472 1.00 47.94 203 ALA A CA 1
ATOM 1574 C C . ALA A 1 203 ? -39.899 8.729 76.042 1.00 47.94 203 ALA A C 1
ATOM 1576 O O . ALA A 1 203 ? -40.442 9.533 75.293 1.00 47.94 203 ALA A O 1
ATOM 1577 N N . ASP A 1 204 ? -39.486 7.517 75.670 1.00 48.75 204 ASP A N 1
ATOM 1578 C CA . ASP A 1 204 ? -39.999 6.662 74.596 1.00 48.75 204 ASP A CA 1
ATOM 1579 C C . ASP A 1 204 ? -40.342 7.296 73.231 1.00 48.75 204 ASP A C 1
ATOM 1581 O O . ASP A 1 204 ? -41.468 7.745 73.025 1.00 48.75 204 ASP A O 1
ATOM 1585 N N . GLN A 1 205 ? -39.431 7.177 72.246 1.00 47.94 205 GLN A N 1
ATOM 1586 C CA . GLN A 1 205 ? -39.607 6.321 71.043 1.00 47.94 205 GLN A CA 1
ATOM 1587 C C . GLN A 1 205 ? -38.584 6.604 69.910 1.00 47.94 205 GLN A C 1
ATOM 1589 O O . GLN A 1 205 ? -38.485 7.707 69.388 1.00 47.94 205 GLN A O 1
ATOM 1594 N N . SER A 1 206 ? -37.829 5.543 69.587 1.00 48.81 206 SER A N 1
ATOM 1595 C CA . SER A 1 206 ? -37.167 5.110 68.333 1.00 48.81 206 SER A CA 1
ATOM 1596 C C . SER A 1 206 ? -36.936 6.052 67.131 1.00 48.81 206 SER A C 1
ATOM 1598 O O . SER A 1 206 ? -37.879 6.536 66.513 1.00 48.81 206 SER A O 1
ATOM 1600 N N . GLY A 1 207 ? -35.671 6.081 66.682 1.00 35.78 207 GLY A N 1
ATOM 1601 C CA . GLY A 1 207 ? -35.239 6.277 65.286 1.00 35.78 207 GLY A CA 1
ATOM 1602 C C . GLY A 1 207 ? -33.700 6.167 65.170 1.00 35.78 207 GLY A C 1
ATOM 1603 O O . GLY A 1 207 ? -33.012 6.806 65.970 1.00 35.78 207 GLY A O 1
ATOM 1604 N N . PRO A 1 208 ? -33.112 5.350 64.268 1.00 49.78 208 PRO A N 1
ATOM 1605 C CA . PRO A 1 208 ? -31.673 5.107 64.223 1.00 49.78 208 PRO A CA 1
ATOM 1606 C C . PRO A 1 208 ? -30.942 6.130 63.344 1.00 49.78 208 PRO A C 1
ATOM 1608 O O . PRO A 1 208 ? -31.153 6.237 62.137 1.00 49.78 208 PRO A O 1
ATOM 1611 N N . THR A 1 209 ? -30.011 6.851 63.963 1.00 44.66 209 THR A N 1
ATOM 1612 C CA . THR A 1 209 ? -29.055 7.733 63.289 1.00 44.66 209 THR A CA 1
ATOM 1613 C C . THR A 1 209 ? -27.869 6.914 62.776 1.00 44.66 209 THR A C 1
ATOM 1615 O O . THR A 1 209 ? -27.136 6.308 63.557 1.00 44.66 209 THR A O 1
ATOM 1618 N N . VAL A 1 210 ? -27.672 6.908 61.455 1.00 57.25 210 VAL A N 1
ATOM 1619 C CA . VAL A 1 210 ? -26.478 6.373 60.779 1.00 57.25 210 VAL A CA 1
ATOM 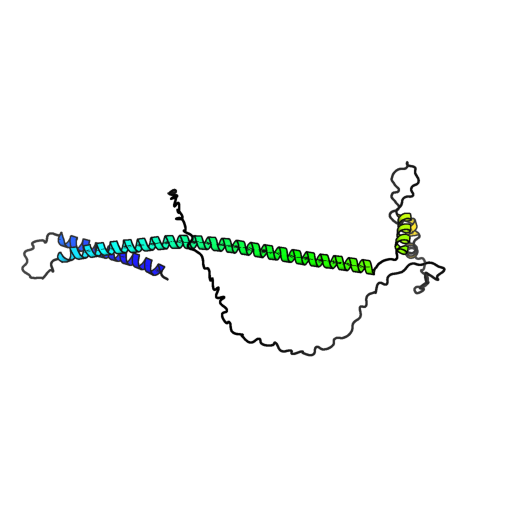1620 C C . VAL A 1 210 ? -25.238 7.182 61.202 1.00 57.25 210 VAL A C 1
ATOM 1622 O O . VAL A 1 210 ? -25.287 8.414 61.170 1.00 57.25 210 VAL A O 1
ATOM 1625 N N . PRO A 1 211 ? -24.109 6.546 61.572 1.00 44.81 211 PRO A N 1
ATOM 1626 C CA . PRO A 1 211 ? -22.897 7.266 61.932 1.00 44.81 211 PRO A CA 1
ATOM 1627 C C . PRO A 1 211 ? -22.134 7.687 60.671 1.00 44.81 211 PRO A C 1
ATOM 1629 O O . PRO A 1 211 ? -21.630 6.852 59.921 1.00 44.81 211 PRO A O 1
ATOM 1632 N N . HIS A 1 212 ? -22.018 8.996 60.451 1.00 46.44 212 HIS A N 1
ATOM 1633 C CA . HIS A 1 212 ? -21.085 9.562 59.480 1.00 46.44 212 HIS A CA 1
ATOM 1634 C C . HIS A 1 212 ? -19.766 9.900 60.203 1.00 46.44 212 HIS A C 1
ATOM 1636 O O . HIS A 1 212 ? -19.795 10.680 61.159 1.00 46.44 212 HIS A O 1
ATOM 1642 N N . PRO A 1 213 ? -18.616 9.314 59.820 1.00 48.91 213 PRO A N 1
ATOM 1643 C CA . PRO A 1 213 ? -17.334 9.651 60.424 1.00 48.91 213 PRO A CA 1
ATOM 1644 C C . PRO A 1 213 ? -16.837 10.993 59.876 1.00 48.91 213 PRO A C 1
ATOM 1646 O O . PRO A 1 213 ? -16.665 11.169 58.671 1.00 48.91 213 PRO A O 1
ATOM 1649 N N . GLY A 1 214 ? -16.626 11.946 60.784 1.00 41.59 214 GLY A N 1
ATOM 1650 C CA . GLY A 1 214 ? -16.009 13.235 60.487 1.00 41.59 214 GLY A CA 1
ATOM 1651 C C . GLY A 1 214 ? -14.505 13.135 60.176 1.00 41.59 214 GLY A C 1
ATOM 1652 O O . GLY A 1 214 ? -13.873 12.108 60.440 1.00 41.59 214 GLY A O 1
ATOM 1653 N N . PRO A 1 215 ? -13.926 14.213 59.618 1.00 56.34 215 PRO A N 1
ATOM 1654 C CA . PRO A 1 215 ? -12.603 14.217 59.013 1.00 56.34 215 PRO A CA 1
ATOM 1655 C C . PRO A 1 215 ? -11.507 14.381 60.070 1.00 56.34 215 PRO A C 1
ATOM 1657 O O . PRO A 1 215 ? -11.579 15.252 60.935 1.00 56.34 215 PRO A O 1
ATOM 1660 N N . THR A 1 216 ? -10.463 13.561 59.978 1.00 44.91 216 THR A N 1
ATOM 1661 C CA . THR A 1 216 ? -9.214 13.738 60.729 1.00 44.91 216 THR A CA 1
ATOM 1662 C C . THR A 1 216 ? -8.136 14.253 59.781 1.00 44.91 216 THR A C 1
ATOM 1664 O O . THR A 1 216 ? -7.454 13.489 59.104 1.00 44.91 216 THR A O 1
ATOM 1667 N N . GLU A 1 217 ? -7.988 15.576 59.733 1.00 43.47 217 GLU A N 1
ATOM 1668 C CA . GLU A 1 217 ? -6.736 16.225 59.345 1.00 43.47 217 GLU A CA 1
ATOM 1669 C C . GLU A 1 217 ? -5.840 16.338 60.580 1.00 43.47 217 GLU A C 1
ATOM 1671 O O . GLU A 1 217 ? -6.265 16.840 61.620 1.00 43.47 217 GLU A O 1
ATOM 1676 N N . GLY A 1 218 ? -4.588 15.891 60.467 1.00 43.75 218 GLY A N 1
ATOM 1677 C CA . GLY A 1 218 ? -3.605 16.081 61.531 1.00 43.75 218 GLY A CA 1
ATOM 1678 C C . GLY A 1 218 ? -2.413 15.135 61.478 1.00 43.75 218 GLY A C 1
ATOM 1679 O O . GLY A 1 218 ? -2.289 14.271 62.331 1.00 43.75 218 GLY A O 1
ATOM 1680 N N . GLN A 1 219 ? -1.561 15.329 60.466 1.00 48.91 219 GLN A N 1
ATOM 1681 C CA . GLN A 1 219 ? -0.092 15.336 60.554 1.00 48.91 219 GLN A CA 1
ATOM 1682 C C . GLN A 1 219 ? 0.578 14.331 61.504 1.00 48.91 219 GLN A C 1
ATOM 1684 O O . GLN A 1 219 ? 0.527 14.528 62.703 1.00 48.91 219 GLN A O 1
ATOM 1689 N N . HIS A 1 220 ? 1.392 13.409 60.976 1.00 39.53 220 HIS A N 1
ATOM 1690 C CA . HIS A 1 220 ? 2.713 13.111 61.547 1.00 39.53 220 HIS A CA 1
ATOM 1691 C C . HIS A 1 220 ? 3.617 12.376 60.542 1.00 39.53 220 HIS A C 1
ATOM 1693 O O . HIS A 1 220 ? 3.197 11.453 59.854 1.00 39.53 220 HIS A O 1
ATOM 1699 N N . ALA A 1 221 ? 4.892 12.771 60.591 1.00 40.75 221 ALA A N 1
ATOM 1700 C CA . ALA A 1 221 ? 6.084 11.971 60.315 1.00 40.75 221 ALA A CA 1
ATOM 1701 C C . ALA A 1 221 ? 6.563 11.815 58.859 1.00 40.75 221 ALA A C 1
ATOM 1703 O O . ALA A 1 221 ? 6.378 10.803 58.192 1.00 40.75 221 ALA A O 1
ATOM 1704 N N . LEU A 1 222 ? 7.370 12.808 58.474 1.00 51.06 222 LEU A N 1
ATOM 1705 C CA . LEU A 1 222 ? 8.611 12.629 57.722 1.00 51.06 222 LEU A CA 1
ATOM 1706 C C . LEU A 1 222 ? 9.423 11.473 58.354 1.00 51.06 222 LEU A C 1
ATOM 1708 O O . LEU A 1 222 ? 9.972 11.626 59.446 1.00 51.06 222 LEU A O 1
ATOM 1712 N N . ALA A 1 223 ? 9.489 10.320 57.693 1.00 44.84 223 ALA A N 1
ATOM 1713 C CA . ALA A 1 223 ? 10.383 9.229 58.062 1.00 44.84 223 ALA A CA 1
ATOM 1714 C C . ALA A 1 223 ? 11.091 8.706 56.809 1.00 44.84 223 ALA A C 1
ATOM 1716 O O . ALA A 1 223 ? 10.470 8.405 55.796 1.00 44.84 223 ALA A O 1
ATOM 1717 N N . ALA A 1 224 ? 12.413 8.684 56.931 1.00 48.34 224 ALA A N 1
ATOM 1718 C CA . ALA A 1 224 ? 13.437 8.294 55.979 1.00 48.34 224 ALA A CA 1
ATOM 1719 C C . ALA A 1 224 ? 13.085 7.131 55.034 1.00 48.34 224 ALA A C 1
ATOM 1721 O O . ALA A 1 224 ? 12.680 6.059 55.477 1.00 48.34 224 ALA A O 1
ATOM 1722 N N . GLU A 1 225 ? 13.382 7.327 53.746 1.00 50.59 225 GLU A N 1
ATOM 1723 C CA . GLU A 1 225 ? 13.597 6.256 52.772 1.00 50.59 225 GLU A CA 1
ATOM 1724 C C . GLU A 1 225 ? 14.869 5.462 53.119 1.00 50.59 225 GLU A C 1
ATOM 1726 O O . GLU A 1 225 ? 15.965 6.034 53.144 1.00 50.59 225 GLU A O 1
ATOM 1731 N N . PRO A 1 226 ? 14.791 4.136 53.308 1.00 58.00 226 PRO A N 1
ATOM 1732 C CA . PRO A 1 226 ? 15.914 3.259 53.046 1.00 58.00 226 PRO A CA 1
ATOM 1733 C C . PRO A 1 226 ? 15.892 2.827 51.575 1.00 58.00 226 PRO A C 1
ATOM 1735 O O . PRO A 1 226 ? 14.917 2.270 51.074 1.00 58.00 226 PRO A O 1
ATOM 1738 N N . ALA A 1 227 ? 17.014 3.064 50.901 1.00 55.62 227 ALA A N 1
ATOM 1739 C CA . ALA A 1 227 ? 17.313 2.580 49.564 1.00 55.62 227 ALA A CA 1
ATOM 1740 C C . ALA A 1 227 ? 17.132 1.054 49.462 1.00 55.62 227 ALA A C 1
ATOM 1742 O O . ALA A 1 227 ? 17.978 0.278 49.913 1.00 55.62 227 ALA A O 1
ATOM 1743 N N . ILE A 1 228 ? 16.046 0.619 48.820 1.00 49.88 228 ILE A N 1
ATOM 1744 C CA . ILE A 1 228 ? 15.875 -0.759 48.360 1.00 49.88 228 ILE A CA 1
ATOM 1745 C C . ILE A 1 228 ? 16.477 -0.840 46.960 1.00 49.88 228 ILE A C 1
ATOM 1747 O O . ILE A 1 228 ? 15.831 -0.629 45.938 1.00 49.88 228 ILE A O 1
ATOM 1751 N N . SER A 1 229 ? 17.770 -1.144 46.948 1.00 54.31 229 SER A N 1
ATOM 1752 C CA . SER A 1 229 ? 18.446 -1.741 45.808 1.00 54.31 229 SER A CA 1
ATOM 1753 C C . SER A 1 229 ? 17.886 -3.156 45.638 1.00 54.31 229 SER A C 1
ATOM 1755 O O . SER A 1 229 ? 18.248 -4.064 46.387 1.00 54.31 229 SER A O 1
ATOM 1757 N N . GLN A 1 230 ? 16.956 -3.347 44.701 1.00 51.53 230 GLN A N 1
ATOM 1758 C CA . GLN A 1 230 ? 16.569 -4.675 44.234 1.00 51.53 230 GLN A CA 1
ATOM 1759 C C . GLN A 1 230 ? 16.835 -4.794 42.739 1.00 51.53 230 GLN A C 1
ATOM 1761 O O . GLN A 1 230 ? 16.266 -4.107 41.897 1.00 51.53 230 GLN A O 1
ATOM 1766 N N . ALA A 1 231 ? 17.799 -5.672 42.486 1.00 48.09 231 ALA A N 1
ATOM 1767 C CA . ALA A 1 231 ? 18.249 -6.214 41.228 1.00 48.09 231 ALA A CA 1
ATOM 1768 C C . ALA A 1 231 ? 17.143 -6.350 40.174 1.00 48.09 231 ALA A C 1
ATOM 1770 O O . ALA A 1 231 ? 16.170 -7.077 40.353 1.00 48.09 231 ALA A O 1
ATOM 1771 N N . ILE A 1 232 ? 17.385 -5.727 39.024 1.00 50.88 232 ILE A N 1
ATOM 1772 C CA . ILE A 1 232 ? 16.790 -6.117 37.751 1.00 50.88 232 ILE A CA 1
ATOM 1773 C C . ILE A 1 232 ? 17.374 -7.497 37.405 1.00 50.88 232 ILE A C 1
ATOM 1775 O O . ILE A 1 232 ? 18.590 -7.588 37.198 1.00 50.88 232 ILE A O 1
ATOM 1779 N N . PRO A 1 233 ? 16.583 -8.582 37.332 1.00 55.50 233 PRO A N 1
ATOM 1780 C CA . PRO A 1 233 ? 17.059 -9.804 36.713 1.00 55.50 233 PRO A CA 1
ATOM 1781 C C . PRO A 1 233 ? 17.209 -9.540 35.212 1.00 55.50 233 PRO A C 1
ATOM 1783 O O . PRO A 1 233 ? 16.235 -9.394 34.476 1.00 55.50 233 PRO A O 1
ATOM 1786 N N . VAL A 1 234 ? 18.460 -9.444 34.768 1.00 57.88 234 VAL A N 1
ATOM 1787 C CA . VAL A 1 234 ? 18.835 -9.481 33.355 1.00 57.88 234 VAL A CA 1
ATOM 1788 C C . VAL A 1 234 ? 18.341 -10.811 32.784 1.00 57.88 234 VAL A C 1
ATOM 1790 O O . VAL A 1 234 ? 18.869 -11.875 33.108 1.00 57.88 234 VAL A O 1
ATOM 1793 N N . LEU A 1 235 ? 17.299 -10.745 31.958 1.00 54.81 235 LEU A N 1
ATOM 1794 C CA . LEU A 1 235 ? 16.842 -11.858 31.133 1.00 54.81 235 LEU A CA 1
ATOM 1795 C C . LEU A 1 235 ? 17.972 -12.273 30.173 1.00 54.81 235 LEU A C 1
ATOM 1797 O O . LEU A 1 235 ? 18.571 -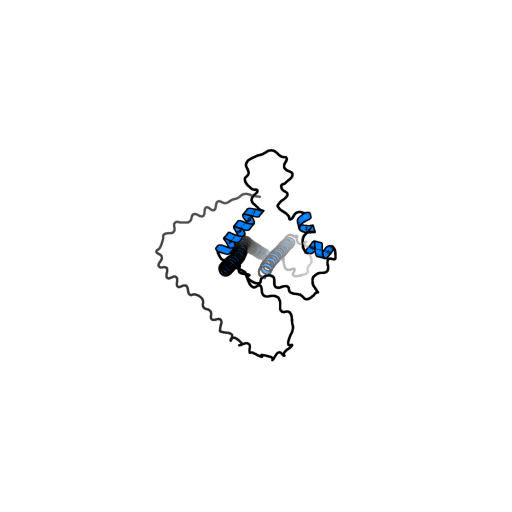11.405 29.531 1.00 54.81 235 LEU A O 1
ATOM 1801 N N . PRO A 1 236 ? 18.281 -13.575 30.042 1.00 70.38 236 PRO A N 1
ATOM 1802 C CA . PRO A 1 236 ? 19.219 -14.034 29.029 1.00 70.38 236 PRO A CA 1
ATOM 1803 C C . PRO A 1 236 ? 18.625 -13.815 27.626 1.00 70.38 236 PRO A C 1
ATOM 1805 O O . PRO A 1 236 ? 17.421 -14.004 27.440 1.00 70.38 236 PRO A O 1
ATOM 1808 N N . PRO A 1 237 ? 19.441 -13.487 26.606 1.00 64.56 237 PRO A N 1
ATOM 1809 C CA . PRO A 1 237 ? 19.009 -13.548 25.217 1.00 64.56 237 PRO A CA 1
ATOM 1810 C C . PRO A 1 237 ? 18.823 -15.021 24.834 1.00 64.56 237 PRO A C 1
ATOM 1812 O O . PRO A 1 237 ? 19.747 -15.699 24.381 1.00 64.56 237 PRO A O 1
ATOM 1815 N N . THR A 1 238 ? 17.627 -15.555 25.066 1.00 51.34 238 THR A N 1
ATOM 1816 C CA . THR A 1 238 ? 17.252 -16.881 24.584 1.00 51.34 238 THR A CA 1
ATOM 1817 C C . THR A 1 238 ? 17.068 -16.799 23.074 1.00 51.34 238 THR A C 1
ATOM 1819 O O . THR A 1 238 ? 16.070 -16.288 22.580 1.00 51.34 238 THR A O 1
ATOM 1822 N N . LEU A 1 239 ? 18.106 -17.239 22.361 1.00 47.12 239 LEU A N 1
ATOM 1823 C CA . LEU A 1 239 ? 18.057 -17.935 21.076 1.00 47.12 239 LEU A CA 1
ATOM 1824 C C . LEU A 1 239 ? 16.720 -17.821 20.328 1.00 47.12 239 LEU A C 1
ATOM 1826 O O . LEU A 1 239 ? 15.801 -18.610 20.536 1.00 47.12 239 LEU A O 1
ATOM 1830 N N . ALA A 1 240 ? 16.681 -16.900 19.367 1.00 49.03 240 ALA A N 1
ATOM 1831 C CA . ALA A 1 240 ? 15.781 -16.971 18.228 1.00 49.03 240 ALA A CA 1
ATOM 1832 C C . ALA A 1 240 ? 16.106 -18.232 17.397 1.00 49.03 240 ALA A C 1
ATOM 1834 O O . ALA A 1 240 ? 16.818 -18.180 16.398 1.00 49.03 240 ALA A O 1
ATOM 1835 N N . GLN A 1 241 ? 15.609 -19.386 17.836 1.00 52.72 241 GLN A N 1
ATOM 1836 C CA . GLN A 1 241 ? 15.315 -20.524 16.968 1.00 52.72 241 GLN A CA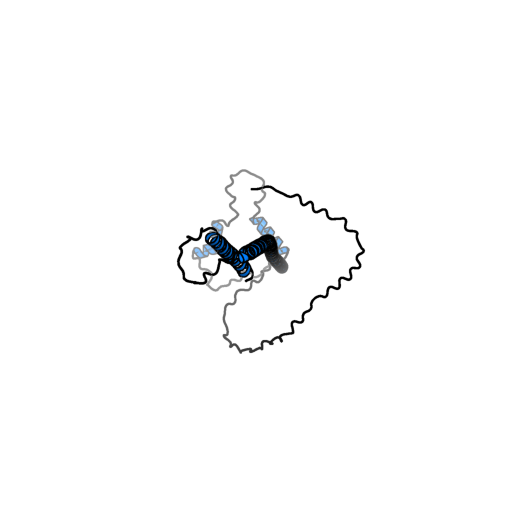 1
ATOM 1837 C C . GLN A 1 241 ? 13.870 -20.298 16.510 1.00 52.72 241 GLN A C 1
ATOM 1839 O O . GLN A 1 241 ? 12.930 -20.451 17.276 1.00 52.72 241 GLN A O 1
ATOM 1844 N N . SER A 1 242 ? 13.653 -19.674 15.352 1.00 51.69 242 SER A N 1
ATOM 1845 C CA . SER A 1 242 ? 13.429 -20.398 14.095 1.00 51.69 242 SER A CA 1
ATOM 1846 C C . SER A 1 242 ? 12.522 -21.625 14.265 1.00 51.69 242 SER A C 1
ATOM 1848 O O . SER A 1 242 ? 12.869 -22.728 13.849 1.00 51.69 242 SER A O 1
ATOM 1850 N N . ILE A 1 243 ? 11.343 -21.433 14.855 1.00 46.44 243 ILE A N 1
ATOM 1851 C CA . ILE A 1 243 ? 10.214 -22.343 14.662 1.00 46.44 243 ILE A CA 1
ATOM 1852 C C . ILE A 1 243 ? 9.486 -21.842 13.418 1.00 46.44 243 ILE A C 1
ATOM 1854 O O . ILE A 1 243 ? 8.573 -21.024 13.472 1.00 46.44 243 ILE A O 1
ATOM 1858 N N . VAL A 1 244 ? 9.969 -22.300 12.269 1.00 59.59 244 VAL A N 1
ATOM 1859 C CA . VAL A 1 244 ? 9.169 -22.333 11.050 1.00 59.59 244 VAL A CA 1
ATOM 1860 C C . VAL A 1 244 ? 8.115 -23.416 11.292 1.00 59.59 244 VAL A C 1
ATOM 1862 O O . VAL A 1 244 ? 8.507 -24.551 11.573 1.00 59.59 244 VAL A O 1
ATOM 1865 N N . PRO A 1 245 ? 6.805 -23.138 11.215 1.00 53.75 245 PRO A N 1
ATOM 1866 C CA . PRO A 1 245 ? 5.836 -24.212 11.143 1.00 53.75 245 PRO A CA 1
ATOM 1867 C C . PRO A 1 245 ? 6.010 -24.884 9.779 1.00 53.75 245 PRO A C 1
ATOM 1869 O O . PRO A 1 245 ? 5.579 -24.376 8.745 1.00 53.75 245 PRO A O 1
ATOM 1872 N N . SER A 1 246 ? 6.678 -26.034 9.775 1.00 50.66 246 SER A N 1
ATOM 1873 C CA . SER A 1 246 ? 6.560 -27.033 8.723 1.00 50.66 246 SER A CA 1
ATOM 1874 C C . SER A 1 246 ? 5.115 -27.528 8.716 1.00 50.66 246 SER A C 1
ATOM 1876 O O . SER A 1 246 ? 4.756 -28.513 9.358 1.00 50.66 246 SER A O 1
ATOM 1878 N N . VAL A 1 247 ? 4.262 -26.800 7.995 1.00 49.59 247 VAL A N 1
ATOM 1879 C CA . VAL A 1 247 ? 2.947 -27.282 7.589 1.00 49.59 247 VAL A CA 1
ATOM 1880 C C . VAL A 1 247 ? 3.189 -28.398 6.579 1.00 49.59 247 VAL A C 1
ATOM 1882 O O . VAL A 1 247 ? 3.341 -28.174 5.380 1.00 49.59 247 VAL A O 1
ATOM 1885 N N . SER A 1 248 ? 3.262 -29.621 7.091 1.00 51.03 248 SER A N 1
ATOM 1886 C CA . SER A 1 248 ? 3.114 -30.839 6.308 1.00 51.03 248 SER A CA 1
ATOM 1887 C C . SER A 1 248 ? 1.664 -30.924 5.837 1.00 51.03 248 SER A C 1
ATOM 1889 O O . SER A 1 248 ? 0.825 -31.561 6.474 1.00 51.03 248 SER A O 1
ATOM 1891 N N . VAL A 1 249 ? 1.360 -30.258 4.722 1.00 47.62 249 VAL A N 1
ATOM 1892 C CA . VAL A 1 249 ? 0.148 -30.519 3.943 1.00 47.62 249 VAL A CA 1
ATOM 1893 C C . VAL A 1 249 ? 0.330 -31.881 3.269 1.00 47.62 249 VAL A C 1
ATOM 1895 O O . VAL A 1 249 ? 0.800 -31.987 2.140 1.00 47.62 249 VAL A O 1
ATOM 1898 N N . SER A 1 250 ? -0.007 -32.948 3.996 1.00 55.56 250 SER A N 1
ATOM 1899 C CA . SER A 1 250 ? -0.399 -34.222 3.389 1.00 55.56 250 SER A CA 1
ATOM 1900 C C . SER A 1 250 ? -1.804 -34.041 2.829 1.00 55.56 250 SER A C 1
ATOM 1902 O O . SER A 1 250 ? -2.794 -34.397 3.463 1.00 55.56 250 SER A O 1
ATOM 1904 N N . GLU A 1 251 ? -1.889 -33.446 1.645 1.00 47.00 251 GLU A N 1
ATOM 1905 C CA . GLU A 1 251 ? -3.120 -33.382 0.871 1.00 47.00 251 GLU A CA 1
ATOM 1906 C C . GLU A 1 251 ? -3.026 -34.402 -0.260 1.00 47.00 251 GLU A C 1
ATOM 1908 O O . GLU A 1 251 ? -2.533 -34.153 -1.359 1.00 47.00 251 GLU A O 1
ATOM 1913 N N . ALA A 1 252 ? -3.494 -35.606 0.062 1.00 54.22 252 ALA A N 1
ATOM 1914 C CA . ALA A 1 252 ? -3.948 -36.576 -0.915 1.00 54.22 252 ALA A CA 1
ATOM 1915 C C . ALA A 1 252 ? -5.229 -36.029 -1.573 1.00 54.22 252 ALA A C 1
ATOM 1917 O O . ALA A 1 252 ? -6.337 -36.437 -1.232 1.00 54.22 252 ALA A O 1
ATOM 1918 N N . ALA A 1 253 ? -5.075 -35.074 -2.492 1.00 44.47 253 ALA A N 1
ATOM 1919 C CA . ALA A 1 253 ? -6.149 -34.604 -3.352 1.00 44.47 253 ALA A CA 1
ATOM 1920 C C . ALA A 1 253 ? -6.076 -35.315 -4.705 1.00 44.47 253 ALA A C 1
ATOM 1922 O O . ALA A 1 253 ? -5.083 -35.283 -5.432 1.00 44.47 253 ALA A O 1
ATOM 1923 N N . GLN A 1 254 ? -7.177 -35.992 -4.995 1.00 59.97 254 GLN A N 1
ATOM 1924 C CA . GLN A 1 254 ? -7.544 -36.598 -6.264 1.00 59.97 254 GLN A CA 1
ATOM 1925 C C . GLN A 1 254 ? -7.320 -35.634 -7.448 1.00 59.97 254 GLN A C 1
ATOM 1927 O O . GLN A 1 254 ? -7.474 -34.422 -7.288 1.00 59.97 254 GLN A O 1
ATOM 1932 N N . PRO A 1 255 ? -7.040 -36.143 -8.662 1.00 57.66 255 PRO A N 1
ATOM 1933 C CA . PRO A 1 255 ? -7.009 -35.321 -9.864 1.00 57.66 255 PRO A CA 1
ATOM 1934 C C . PRO A 1 255 ? -8.436 -34.880 -10.219 1.00 57.66 255 PRO A C 1
ATOM 1936 O O . PRO A 1 255 ? -9.137 -35.538 -10.987 1.00 57.66 255 PRO A O 1
ATOM 1939 N N . VAL A 1 256 ? -8.887 -33.762 -9.653 1.00 56.69 256 VAL A N 1
ATOM 1940 C CA . VAL A 1 256 ? -10.065 -33.057 -10.158 1.00 56.69 256 VAL A CA 1
ATOM 1941 C C . VAL A 1 256 ? -9.659 -32.433 -11.486 1.00 56.69 256 VAL A C 1
ATOM 1943 O O . VAL A 1 256 ? -8.815 -31.540 -11.549 1.00 56.69 256 VAL A O 1
ATOM 1946 N N . ALA A 1 257 ? -10.238 -32.960 -12.561 1.00 58.12 257 ALA A N 1
ATOM 1947 C CA . ALA A 1 257 ? -10.134 -32.424 -13.903 1.00 58.12 257 ALA A CA 1
ATOM 1948 C C . ALA A 1 257 ? -10.617 -30.965 -13.909 1.00 58.12 257 ALA A C 1
ATOM 1950 O O . ALA A 1 257 ? -11.814 -30.687 -13.989 1.00 58.12 257 ALA A O 1
ATOM 1951 N N . HIS A 1 258 ? -9.677 -30.026 -13.803 1.00 49.78 258 HIS A N 1
ATOM 1952 C CA . HIS A 1 258 ? -9.944 -28.621 -14.051 1.00 49.78 258 HIS A CA 1
ATOM 1953 C C . HIS A 1 258 ? -10.309 -28.457 -15.526 1.00 49.78 258 HIS A C 1
ATOM 1955 O O . HIS A 1 258 ? -9.470 -28.578 -16.421 1.00 49.78 258 HIS A O 1
ATOM 1961 N N . ALA A 1 259 ? -11.591 -28.187 -15.763 1.00 64.06 259 ALA A N 1
ATOM 1962 C CA . ALA A 1 259 ? -12.072 -27.624 -17.008 1.00 64.06 259 ALA A CA 1
ATOM 1963 C C . ALA A 1 259 ? -11.246 -26.366 -17.355 1.00 64.06 259 ALA A C 1
ATOM 1965 O O . ALA A 1 259 ? -10.872 -25.613 -16.449 1.00 64.06 259 ALA A O 1
ATOM 1966 N N . PRO A 1 260 ? -10.950 -26.120 -18.642 1.00 64.75 260 PRO A N 1
ATOM 1967 C CA . PRO A 1 260 ? -10.181 -24.958 -19.052 1.00 64.75 260 PRO A CA 1
ATOM 1968 C C . PRO A 1 260 ? -10.935 -23.692 -18.652 1.00 64.75 260 PRO A C 1
ATOM 1970 O O . PRO A 1 260 ? -12.025 -23.410 -19.151 1.00 64.75 260 PRO A O 1
ATOM 1973 N N . PHE A 1 261 ? -10.337 -22.933 -17.737 1.00 54.81 261 PHE A N 1
ATOM 1974 C CA . PHE A 1 261 ? -10.752 -21.582 -17.404 1.00 54.81 261 PHE A CA 1
ATOM 1975 C C . PHE A 1 261 ? -10.588 -20.741 -18.678 1.00 54.81 261 PHE A C 1
ATOM 1977 O O . PHE A 1 261 ? -9.479 -20.338 -19.034 1.00 54.81 261 PHE A O 1
ATOM 1984 N N . LYS A 1 262 ? -11.684 -20.553 -19.421 1.00 56.09 262 LYS A N 1
ATOM 1985 C CA . LYS A 1 262 ? -11.762 -19.568 -20.499 1.00 56.09 262 LYS A CA 1
ATOM 1986 C C . LYS A 1 262 ? -11.587 -18.197 -19.855 1.00 56.09 262 LYS A C 1
ATOM 1988 O O . LYS A 1 262 ? -12.515 -17.646 -19.276 1.00 56.09 262 LYS A O 1
ATOM 1993 N N . LEU A 1 263 ? -10.364 -17.683 -19.916 1.00 54.84 263 LEU A N 1
ATOM 1994 C CA . LEU A 1 263 ? -10.113 -16.257 -19.807 1.00 54.84 263 LEU A CA 1
ATOM 1995 C C . LEU A 1 263 ? -10.730 -15.621 -21.052 1.00 54.84 263 LEU A C 1
ATOM 1997 O O . LEU A 1 263 ? -10.098 -15.604 -22.107 1.00 54.84 263 LEU A O 1
ATOM 2001 N N . ASP A 1 264 ? -11.965 -15.136 -20.928 1.00 55.06 264 ASP A N 1
ATOM 2002 C CA . ASP A 1 264 ? -12.490 -14.111 -21.826 1.00 55.06 264 ASP A CA 1
ATOM 2003 C C . ASP A 1 264 ? -11.647 -12.848 -21.602 1.00 55.06 264 ASP A C 1
ATOM 2005 O O . ASP A 1 264 ? -11.940 -11.979 -20.783 1.00 55.06 264 ASP A O 1
ATOM 2009 N N . LEU A 1 265 ? -10.514 -12.806 -22.304 1.00 56.91 265 LEU A N 1
ATOM 2010 C CA . LEU A 1 265 ? -9.805 -11.592 -22.671 1.00 56.91 265 LEU A CA 1
ATOM 2011 C C . LEU A 1 265 ? -10.661 -10.888 -23.724 1.00 56.91 265 LEU A C 1
ATOM 2013 O O . LEU A 1 265 ? -10.351 -10.910 -24.911 1.00 56.91 265 LEU A O 1
ATOM 2017 N N . SER A 1 266 ? -11.775 -10.307 -23.288 1.00 58.28 266 SER A N 1
ATOM 2018 C CA . SER A 1 266 ? -12.415 -9.244 -24.047 1.00 58.28 266 SER A CA 1
ATOM 2019 C C . SER A 1 266 ? -11.480 -8.045 -23.949 1.00 58.28 266 SER A C 1
ATOM 2021 O O . SER A 1 266 ? -11.420 -7.372 -22.918 1.00 58.28 266 SER A O 1
ATOM 2023 N N . ASP A 1 267 ? -10.680 -7.868 -24.997 1.00 54.34 267 ASP A N 1
ATOM 2024 C CA . ASP A 1 267 ? -10.026 -6.613 -25.339 1.00 54.34 267 ASP A CA 1
ATOM 2025 C C . ASP A 1 267 ? -11.050 -5.481 -25.206 1.00 54.34 267 ASP A C 1
ATOM 2027 O O . ASP A 1 267 ? -11.965 -5.347 -26.015 1.00 54.34 267 ASP A O 1
ATOM 2031 N N . SER A 1 268 ? -10.915 -4.677 -24.154 1.00 63.44 268 SER A N 1
ATOM 2032 C CA . SER A 1 268 ? -11.416 -3.309 -24.158 1.00 63.44 268 SER A CA 1
ATOM 2033 C C . SER A 1 268 ? -10.358 -2.458 -24.864 1.00 63.44 268 SER A C 1
ATOM 2035 O O . SER A 1 268 ? -9.543 -1.790 -24.218 1.00 63.44 268 SER A O 1
ATOM 2037 N N . GLU A 1 269 ? -10.303 -2.597 -26.187 1.00 67.00 269 GLU A N 1
ATOM 2038 C CA . GLU A 1 269 ? -9.829 -1.545 -27.080 1.00 67.00 269 GLU A CA 1
ATOM 2039 C C . GLU A 1 269 ? -10.874 -0.435 -27.019 1.00 67.00 269 GLU A C 1
ATOM 2041 O O . GLU A 1 269 ? -11.943 -0.600 -27.581 1.00 67.00 269 GLU A O 1
ATOM 2046 N N . ASP A 1 270 ? -10.600 0.623 -26.261 1.00 70.12 270 ASP A N 1
ATOM 2047 C CA . ASP A 1 270 ? -11.157 1.964 -26.469 1.00 70.12 270 ASP A CA 1
ATOM 2048 C C . ASP A 1 270 ? -10.406 2.920 -25.531 1.00 70.12 270 ASP A C 1
ATOM 2050 O O . ASP A 1 270 ? -10.487 2.806 -24.306 1.00 70.12 270 ASP A O 1
ATOM 2054 N N . ASP A 1 271 ? -9.540 3.743 -26.121 1.00 61.56 271 ASP A N 1
ATOM 2055 C CA . ASP A 1 271 ? -9.477 5.200 -25.927 1.00 61.56 271 ASP A CA 1
ATOM 2056 C C . ASP A 1 271 ? -8.097 5.715 -26.374 1.00 61.56 271 ASP A C 1
ATOM 2058 O O . ASP A 1 271 ? -7.079 5.545 -25.688 1.00 61.56 271 ASP A O 1
ATOM 2062 N N . ASP A 1 272 ? -8.109 6.308 -27.572 1.00 63.00 272 ASP A N 1
ATOM 2063 C CA . ASP A 1 272 ? -7.119 7.263 -28.086 1.00 63.00 272 ASP A CA 1
ATOM 2064 C C . ASP A 1 272 ? -7.149 8.586 -27.292 1.00 63.00 272 ASP A C 1
ATOM 2066 O O . ASP A 1 272 ? -8.254 9.046 -26.918 1.00 63.00 272 ASP A O 1
#